Protein AF-A0A2V2WJ33-F1 (afdb_monomer)

Sequence (308 aa):
MRRTLFCLSTLVKIGRGAENVTEAASNALLESLQMHGYCYVQHPFIQKEILDQLHRDSRIFFERYVTDTAAAAARPATMTTRFKQDTHQQPVLPLSPYELESIKSPSGFRGYHRYVGASGLDDAIECFSVGREVEQPAHLREAYYKLSGWNEEEYKPLISRQTPWQVLLNHPSGNVSSPGTDTFMADYREMMLAYFDLCAEVSIDVLRHISCGLGVRPTIPQGGPDPASGYDLDFFTPFHNKLDFDLQAKYYPQLGQVTRMNNGVEIKKRALCLKSVWSKSTATQRCPRAAITEGRHRRGKRGCNHSP

Solvent-accessible surface area (backbone atoms only — not comparable to full-atom values): 19558 Å² total; per-residue (Å²): 134,85,82,76,86,71,74,98,50,46,68,39,70,51,49,76,56,81,89,47,61,45,67,70,51,12,43,51,45,52,51,21,35,72,76,68,73,45,66,45,78,49,41,88,82,69,46,69,70,60,54,53,48,52,52,51,49,52,47,49,46,44,36,42,34,70,68,37,52,63,68,66,70,72,68,80,94,73,90,80,90,88,73,88,78,72,86,79,80,69,67,72,55,52,58,48,75,67,55,53,58,68,30,45,31,101,46,82,52,33,19,31,36,74,49,62,49,97,81,35,82,76,60,37,30,45,33,41,17,38,48,68,91,55,97,60,37,29,75,64,53,46,66,60,43,57,76,69,69,53,58,65,87,72,49,45,74,65,44,46,54,62,58,49,52,70,62,57,63,66,50,72,42,52,48,92,90,48,98,56,79,56,55,62,52,53,54,47,50,51,51,52,52,53,48,46,53,44,51,54,54,52,49,50,37,50,45,23,26,49,25,46,49,72,63,37,42,51,67,43,100,88,67,55,62,41,88,88,55,65,60,30,48,62,73,56,43,83,82,49,73,72,46,78,56,60,49,70,51,77,43,75,68,61,78,80,70,77,65,70,79,80,74,88,74,95,75,84,90,79,81,91,78,92,75,91,75,91,78,92,75,93,77,92,82,82,86,82,81,84,84,83,83,83,86,80,81,91,78,89,82,82,89,80,91,81,85,134

InterPro domains:
  IPR027443 Isopenicillin N synthase-like superfamily [G3DSA:2.60.120.330] (9-269)

Organism: Trypanosoma cruzi (NCBI:txid5693)

pLDDT: mean 73.73, std 25.53, range [21.95, 97.12]

Mean predicted aligned error: 14.71 Å

Structure (mmCIF, N/CA/C/O backbone):
data_AF-A0A2V2WJ33-F1
#
_entry.id   AF-A0A2V2WJ33-F1
#
loop_
_atom_site.group_PDB
_atom_site.id
_atom_site.type_symbol
_atom_site.label_atom_id
_atom_site.label_alt_id
_atom_site.label_comp_id
_atom_site.label_asym_id
_atom_site.label_entity_id
_atom_site.label_seq_id
_atom_site.pdbx_PDB_ins_code
_atom_site.Cartn_x
_atom_site.Cartn_y
_atom_site.Cartn_z
_atom_site.occupancy
_atom_site.B_iso_or_equiv
_atom_site.auth_seq_id
_atom_site.auth_comp_id
_atom_site.auth_asym_id
_atom_site.auth_atom_id
_atom_site.pdbx_PDB_model_num
ATOM 1 N N . MET A 1 1 ? 29.662 -17.570 -24.475 1.00 37.19 1 MET A N 1
ATOM 2 C CA . MET A 1 1 ? 28.600 -17.693 -23.450 1.00 37.19 1 MET A CA 1
ATOM 3 C C . MET A 1 1 ? 29.179 -17.322 -22.091 1.00 37.19 1 MET A C 1
ATOM 5 O O . MET A 1 1 ? 29.890 -18.128 -21.504 1.00 37.19 1 MET A O 1
ATOM 9 N N . ARG A 1 2 ? 28.962 -16.088 -21.619 1.00 36.69 2 ARG A N 1
ATOM 10 C CA . ARG A 1 2 ? 29.356 -15.685 -20.260 1.00 36.69 2 ARG A CA 1
ATOM 11 C C . ARG A 1 2 ? 28.301 -16.225 -19.296 1.00 36.69 2 ARG A C 1
ATOM 13 O O . ARG A 1 2 ? 27.180 -15.740 -19.296 1.00 36.69 2 ARG A O 1
ATOM 20 N N . ARG A 1 3 ? 28.647 -17.256 -18.522 1.00 41.00 3 ARG A N 1
ATOM 21 C CA . ARG A 1 3 ? 27.873 -17.659 -17.344 1.00 41.00 3 ARG A CA 1
ATOM 22 C C . ARG A 1 3 ? 28.136 -16.624 -16.259 1.00 41.00 3 ARG A C 1
ATOM 24 O O . ARG A 1 3 ? 29.150 -16.692 -15.571 1.00 41.00 3 ARG A O 1
ATOM 31 N N . THR A 1 4 ? 27.262 -15.639 -16.154 1.00 43.75 4 THR A N 1
ATOM 32 C CA . THR A 1 4 ? 27.191 -14.769 -14.989 1.00 43.75 4 THR A CA 1
ATOM 33 C C . THR A 1 4 ? 26.635 -15.594 -13.832 1.00 43.75 4 THR A C 1
ATOM 35 O O . THR A 1 4 ? 25.447 -15.883 -13.763 1.00 43.75 4 THR A O 1
ATOM 38 N N . LEU A 1 5 ? 27.529 -16.034 -12.949 1.00 44.66 5 LEU A N 1
ATOM 39 C CA . LEU A 1 5 ? 27.193 -16.492 -11.604 1.00 44.66 5 LEU A CA 1
ATOM 40 C C . LEU A 1 5 ? 26.682 -15.275 -10.816 1.00 44.66 5 LEU A C 1
ATOM 42 O O . LEU A 1 5 ? 27.445 -14.669 -10.067 1.00 44.66 5 LEU A O 1
ATOM 46 N N . PHE A 1 6 ? 25.431 -14.862 -11.026 1.00 48.16 6 PHE A N 1
ATOM 47 C CA . PHE A 1 6 ? 24.788 -13.923 -10.112 1.00 48.16 6 PHE A CA 1
ATOM 48 C C . PHE A 1 6 ? 24.215 -14.711 -8.938 1.00 48.16 6 PHE A C 1
ATOM 50 O O . PHE A 1 6 ? 23.556 -15.737 -9.088 1.00 48.16 6 PHE A O 1
ATOM 57 N N . CYS A 1 7 ? 24.617 -14.274 -7.751 1.00 49.88 7 CYS A N 1
ATOM 58 C CA . CYS A 1 7 ? 24.294 -14.863 -6.465 1.00 49.88 7 CYS A CA 1
ATOM 59 C C . CYS A 1 7 ? 22.778 -15.092 -6.346 1.00 49.88 7 CYS A C 1
ATOM 61 O O . CYS A 1 7 ? 22.012 -14.185 -6.659 1.00 49.88 7 CYS A O 1
ATOM 63 N N . LEU A 1 8 ? 22.373 -16.273 -5.859 1.00 57.72 8 LEU A N 1
ATOM 64 C CA . LEU A 1 8 ? 21.001 -16.677 -5.495 1.00 57.72 8 LEU A CA 1
ATOM 65 C C . LEU A 1 8 ? 20.460 -15.835 -4.320 1.00 57.72 8 LEU A C 1
ATOM 67 O O . LEU A 1 8 ? 20.102 -16.357 -3.265 1.00 57.72 8 LEU A O 1
ATOM 71 N N . SER A 1 9 ? 20.502 -14.516 -4.445 1.00 75.25 9 SER A N 1
ATOM 72 C CA . SER A 1 9 ? 20.078 -13.574 -3.426 1.00 75.25 9 SER A CA 1
ATOM 73 C C . SER A 1 9 ? 18.704 -13.061 -3.796 1.00 75.25 9 SER A C 1
ATOM 75 O O . SER A 1 9 ? 18.531 -12.439 -4.835 1.00 75.25 9 SER A O 1
ATOM 77 N N . THR A 1 10 ? 17.747 -13.237 -2.894 1.00 87.12 10 THR A N 1
ATOM 78 C CA . THR A 1 10 ? 16.439 -12.589 -2.995 1.00 87.12 10 THR A CA 1
ATOM 79 C C . THR A 1 10 ? 16.508 -11.091 -2.697 1.00 87.12 10 THR A C 1
ATOM 81 O O . THR A 1 10 ? 15.507 -10.412 -2.865 1.00 87.12 10 THR A O 1
ATOM 84 N N . LEU A 1 11 ? 17.636 -10.559 -2.206 1.00 93.31 11 LEU A N 1
ATOM 85 C CA . LEU A 1 11 ? 17.804 -9.135 -1.902 1.00 93.31 11 LEU A CA 1
ATOM 86 C C . LEU A 1 11 ? 18.308 -8.357 -3.123 1.00 93.31 11 LEU A C 1
ATOM 88 O O . LEU A 1 11 ? 19.398 -8.637 -3.624 1.00 93.31 11 LEU A O 1
ATOM 92 N N . VAL A 1 12 ? 17.564 -7.322 -3.507 1.00 94.00 12 VAL A N 1
ATOM 93 C CA . VAL A 1 12 ? 17.878 -6.392 -4.595 1.00 94.00 12 VAL A CA 1
ATOM 94 C C . VAL A 1 12 ? 17.953 -4.973 -4.042 1.00 94.00 12 VAL A C 1
ATOM 96 O O . VAL A 1 12 ? 17.094 -4.544 -3.274 1.00 94.00 12 VAL A O 1
ATOM 99 N N . LYS A 1 13 ? 18.995 -4.233 -4.422 1.00 95.25 13 L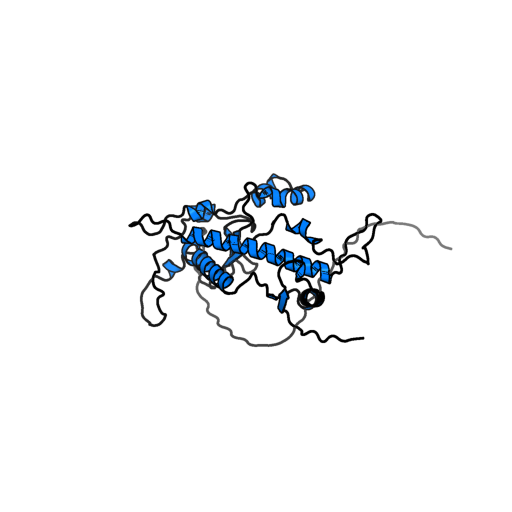YS A N 1
ATOM 100 C CA . LYS A 1 13 ? 19.167 -2.827 -4.039 1.00 95.25 13 LYS A CA 1
ATOM 101 C C . LYS A 1 13 ? 18.727 -1.939 -5.194 1.00 95.25 13 LYS A C 1
ATOM 103 O O . LYS A 1 13 ? 19.240 -2.100 -6.298 1.00 95.25 13 LYS A O 1
ATOM 108 N N . ILE A 1 14 ? 17.805 -1.023 -4.924 1.00 94.94 14 ILE A N 1
ATOM 109 C CA . ILE A 1 14 ? 17.251 -0.086 -5.907 1.00 94.94 14 ILE A CA 1
ATOM 110 C C . ILE A 1 14 ? 17.425 1.334 -5.375 1.00 94.94 14 ILE A C 1
ATOM 112 O O . ILE A 1 14 ? 17.275 1.573 -4.175 1.00 94.94 14 ILE A O 1
ATOM 116 N N . GLY A 1 15 ? 17.806 2.252 -6.261 1.00 92.69 15 GLY A N 1
ATOM 117 C CA . GLY A 1 15 ? 17.928 3.673 -5.953 1.00 92.69 15 GLY A CA 1
ATOM 118 C C . GLY A 1 15 ? 16.687 4.457 -6.370 1.00 92.69 15 GLY A C 1
ATOM 119 O O . GLY A 1 15 ? 15.800 3.929 -7.032 1.00 92.69 15 GLY A O 1
ATOM 120 N N . ARG A 1 16 ? 16.660 5.732 -5.984 1.00 93.75 16 ARG A N 1
ATOM 121 C CA . ARG A 1 16 ? 15.539 6.637 -6.243 1.00 93.75 16 ARG A CA 1
ATOM 122 C C . ARG A 1 16 ? 15.491 7.057 -7.709 1.00 93.75 16 ARG A C 1
ATOM 124 O O . ARG A 1 16 ? 16.511 7.478 -8.239 1.00 93.75 16 ARG A O 1
ATOM 131 N N . GLY A 1 17 ? 14.310 7.098 -8.305 1.00 92.75 17 GLY A N 1
ATOM 132 C CA . GLY A 1 17 ? 14.111 7.781 -9.577 1.00 92.75 17 GLY A CA 1
ATOM 133 C C . GLY A 1 17 ? 14.705 7.066 -10.793 1.00 92.75 17 GLY A C 1
ATOM 134 O O . GLY A 1 17 ? 15.425 6.069 -10.708 1.00 92.75 17 GLY A O 1
ATOM 135 N N . ALA A 1 18 ? 14.377 7.603 -11.967 1.00 92.75 18 ALA A N 1
ATOM 136 C CA . ALA A 1 18 ? 14.775 7.060 -13.262 1.00 92.75 18 ALA A CA 1
ATOM 137 C C . ALA A 1 18 ? 16.303 7.022 -13.457 1.00 92.75 18 ALA A C 1
ATOM 139 O O . ALA A 1 18 ? 16.827 6.128 -14.117 1.00 92.75 18 ALA A O 1
ATOM 140 N N . GLU A 1 19 ? 17.025 7.966 -12.858 1.00 92.94 19 GLU A N 1
ATOM 141 C CA . GLU A 1 19 ? 18.476 8.111 -12.960 1.00 92.94 19 GLU A CA 1
ATOM 142 C C . GLU A 1 19 ? 19.264 6.998 -12.257 1.00 92.94 19 GLU A C 1
ATOM 144 O O . GLU A 1 19 ? 20.433 6.780 -12.572 1.00 92.94 19 GLU A O 1
ATOM 149 N N . ASN A 1 20 ? 18.636 6.279 -11.322 1.00 95.06 20 ASN A N 1
ATOM 150 C CA . ASN A 1 20 ? 19.257 5.167 -10.604 1.00 95.06 20 ASN A CA 1
ATOM 151 C C . ASN A 1 20 ? 18.888 3.790 -11.183 1.00 95.06 20 ASN A C 1
ATOM 153 O O . ASN A 1 20 ? 19.305 2.758 -10.646 1.00 95.06 20 ASN A O 1
ATOM 157 N N . VAL A 1 21 ? 18.144 3.753 -12.294 1.00 95.75 21 VAL A N 1
ATOM 158 C CA . VAL A 1 21 ? 17.794 2.500 -12.963 1.00 95.75 21 VAL A CA 1
ATOM 159 C C . VAL A 1 21 ? 19.020 1.927 -13.672 1.00 95.75 21 VAL A C 1
ATOM 161 O O . VAL A 1 21 ? 19.660 2.579 -14.493 1.00 95.75 21 VAL A O 1
ATOM 164 N N . THR A 1 22 ? 19.340 0.666 -13.378 1.00 95.00 22 THR A N 1
ATOM 165 C CA . THR A 1 22 ? 20.439 -0.067 -14.020 1.00 95.00 22 THR A CA 1
ATOM 166 C C . THR A 1 22 ? 19.954 -1.420 -14.521 1.00 95.00 22 THR A C 1
ATOM 168 O O . THR A 1 22 ? 19.133 -2.072 -13.871 1.00 95.00 22 THR A O 1
ATOM 171 N N . GLU A 1 23 ? 20.484 -1.884 -15.654 1.00 93.94 23 GLU A N 1
ATOM 172 C CA . GLU A 1 23 ? 20.146 -3.208 -16.199 1.00 93.94 23 GLU A CA 1
ATOM 173 C C . GLU A 1 23 ? 20.514 -4.332 -15.225 1.00 93.94 23 GLU A C 1
ATOM 175 O O . GLU A 1 23 ? 19.766 -5.290 -15.072 1.00 93.94 23 GLU A O 1
ATOM 180 N N . ALA A 1 24 ? 21.634 -4.196 -14.509 1.00 94.12 24 ALA A N 1
ATOM 181 C CA . ALA A 1 24 ? 22.076 -5.193 -13.539 1.00 94.12 24 ALA A CA 1
ATOM 182 C C . ALA A 1 24 ? 21.064 -5.383 -12.395 1.00 94.12 24 ALA A C 1
ATOM 184 O O . ALA A 1 24 ? 20.694 -6.516 -12.093 1.00 94.12 24 ALA A O 1
ATOM 185 N N . ALA A 1 25 ? 20.589 -4.292 -11.780 1.00 94.94 25 ALA A N 1
ATOM 186 C CA . ALA A 1 25 ? 19.586 -4.371 -10.717 1.00 94.94 25 ALA A CA 1
ATOM 187 C C . ALA A 1 25 ? 18.219 -4.830 -11.251 1.00 94.94 25 ALA A C 1
ATOM 189 O O . ALA A 1 25 ? 17.540 -5.620 -10.599 1.00 94.94 25 ALA A O 1
ATOM 190 N N . SER A 1 26 ? 17.846 -4.387 -12.455 1.00 96.44 26 SER A N 1
ATOM 191 C CA . SER A 1 26 ? 16.594 -4.776 -13.119 1.00 96.44 26 SER A CA 1
ATOM 192 C C . SER A 1 26 ? 16.553 -6.273 -13.442 1.00 96.44 26 SER A C 1
ATOM 194 O O . SER A 1 26 ? 15.572 -6.947 -13.135 1.00 96.44 26 SER A O 1
ATOM 196 N N . ASN A 1 27 ? 17.647 -6.821 -13.976 1.00 95.06 27 ASN A N 1
ATOM 197 C CA . ASN A 1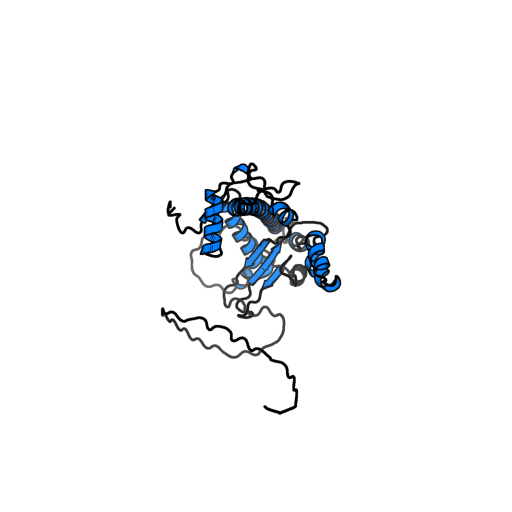 27 ? 17.775 -8.251 -14.246 1.00 95.06 27 ASN A CA 1
ATOM 198 C C . ASN A 1 27 ? 17.781 -9.063 -12.948 1.00 95.06 27 ASN A C 1
ATOM 200 O O . ASN A 1 27 ? 17.047 -10.039 -12.854 1.00 95.06 27 ASN A O 1
ATOM 204 N N . ALA A 1 28 ? 18.515 -8.628 -11.918 1.00 93.62 28 ALA A N 1
ATOM 205 C CA . ALA A 1 28 ? 18.510 -9.299 -10.616 1.00 93.62 28 ALA A CA 1
ATOM 206 C C . ALA A 1 28 ? 17.108 -9.333 -9.975 1.00 93.62 28 ALA A C 1
ATOM 208 O O . ALA A 1 28 ? 16.729 -10.333 -9.359 1.00 93.62 28 ALA A O 1
ATOM 209 N N . LEU A 1 29 ? 16.321 -8.263 -10.143 1.00 95.69 29 LEU A N 1
ATOM 210 C CA . LEU A 1 29 ? 14.924 -8.211 -9.715 1.00 95.69 29 LEU A CA 1
ATOM 211 C C . LEU A 1 29 ? 14.064 -9.234 -10.459 1.00 95.69 29 LEU A C 1
ATOM 213 O O . LEU A 1 29 ? 13.386 -10.032 -9.812 1.00 95.69 29 LEU A O 1
ATOM 217 N N . LEU A 1 30 ? 14.110 -9.255 -11.793 1.00 95.56 30 LEU A N 1
ATOM 218 C CA . LEU A 1 30 ? 13.311 -10.197 -12.580 1.00 95.56 30 LEU A CA 1
ATOM 219 C C . LEU A 1 30 ? 13.731 -11.650 -12.356 1.00 95.56 30 LEU A C 1
ATOM 221 O O . LEU A 1 30 ? 12.864 -12.506 -12.199 1.00 95.56 30 LEU A O 1
ATOM 225 N N . GLU A 1 31 ? 15.031 -11.926 -12.276 1.00 93.81 31 GLU A N 1
ATOM 226 C CA . GLU A 1 31 ? 15.555 -13.254 -11.955 1.00 93.81 31 GLU A CA 1
ATOM 227 C C . GLU A 1 31 ? 15.064 -13.715 -10.577 1.00 93.81 31 GLU A C 1
ATOM 229 O O . GLU A 1 31 ? 14.575 -14.837 -10.446 1.00 93.81 31 GLU A O 1
ATOM 234 N N . SER A 1 32 ? 15.101 -12.843 -9.561 1.00 93.62 32 SER A N 1
ATOM 235 C CA . SER A 1 32 ? 14.589 -13.166 -8.221 1.00 93.62 32 SER A CA 1
ATOM 236 C C . SER A 1 32 ? 13.094 -13.492 -8.243 1.00 93.62 32 SER A C 1
ATOM 238 O O . SER A 1 32 ? 12.672 -14.505 -7.683 1.00 93.62 32 SER A O 1
ATOM 240 N N . LEU A 1 33 ? 12.292 -12.675 -8.936 1.00 94.06 33 LEU A N 1
ATOM 241 C CA . LEU A 1 33 ? 10.853 -12.899 -9.079 1.00 94.06 33 LEU A CA 1
ATOM 242 C C . LEU A 1 33 ? 10.542 -14.194 -9.843 1.00 94.06 33 LEU A C 1
ATOM 244 O O . LEU A 1 33 ? 9.662 -14.943 -9.428 1.00 94.06 33 LEU A O 1
ATOM 248 N N . GLN A 1 34 ? 11.270 -14.495 -10.919 1.00 94.31 34 GLN A N 1
ATOM 249 C CA . GLN A 1 34 ? 11.071 -15.712 -11.713 1.00 94.31 34 GLN A CA 1
ATOM 250 C C . GLN A 1 34 ? 11.486 -16.980 -10.959 1.00 94.31 34 GLN A C 1
ATOM 252 O O . GLN A 1 34 ? 10.812 -18.003 -11.056 1.00 94.31 34 GLN A O 1
ATOM 257 N N . MET A 1 35 ? 12.585 -16.920 -10.205 1.00 94.00 35 MET A N 1
ATOM 258 C CA . MET A 1 35 ? 13.145 -18.080 -9.508 1.00 94.00 35 MET A CA 1
ATOM 259 C C . MET A 1 35 ? 12.445 -18.381 -8.183 1.00 94.00 35 MET A C 1
ATOM 261 O O . MET A 1 35 ? 12.287 -19.550 -7.827 1.00 94.00 35 MET A O 1
ATOM 265 N N . HIS A 1 36 ? 12.044 -17.348 -7.440 1.00 93.56 36 HIS A N 1
ATOM 266 C CA . HIS A 1 36 ? 11.532 -17.493 -6.075 1.00 93.56 36 HIS A CA 1
ATOM 267 C C . HIS A 1 36 ? 10.061 -17.094 -5.926 1.00 93.56 36 HIS A C 1
ATOM 269 O O . HIS A 1 36 ? 9.440 -17.443 -4.925 1.00 93.56 36 HIS A O 1
ATOM 275 N N . GLY A 1 37 ? 9.495 -16.360 -6.887 1.00 93.50 37 GLY A N 1
ATOM 276 C CA . GLY A 1 37 ? 8.168 -15.752 -6.763 1.00 93.50 37 GLY A CA 1
ATOM 277 C C . GLY A 1 37 ? 8.132 -14.515 -5.856 1.00 93.50 37 GLY A C 1
ATOM 278 O O . GLY A 1 37 ? 7.066 -13.934 -5.677 1.00 93.50 37 GLY A O 1
ATOM 279 N N . TYR A 1 38 ? 9.267 -14.108 -5.275 1.00 93.94 38 TYR A N 1
ATOM 280 C CA . TYR A 1 38 ? 9.397 -12.930 -4.414 1.00 93.94 38 TYR A CA 1
ATOM 281 C C . TYR A 1 38 ? 10.836 -12.391 -4.400 1.00 93.94 38 TYR A C 1
ATOM 283 O O . TYR A 1 38 ? 11.787 -13.093 -4.746 1.00 93.94 38 TYR A O 1
ATOM 291 N N . CYS A 1 39 ? 11.003 -11.151 -3.941 1.00 94.38 39 CYS A N 1
ATOM 292 C CA . CYS A 1 39 ? 12.297 -10.547 -3.632 1.00 94.38 39 CYS A CA 1
ATOM 293 C C . CYS A 1 39 ? 12.168 -9.560 -2.461 1.00 94.38 39 CYS A C 1
ATOM 295 O O . CYS A 1 39 ? 11.092 -9.027 -2.198 1.00 94.38 39 CYS A O 1
ATOM 297 N N . TYR A 1 40 ? 13.273 -9.288 -1.777 1.00 93.94 40 TYR A N 1
ATOM 298 C CA . TYR A 1 40 ? 13.414 -8.189 -0.831 1.00 93.94 40 TYR A CA 1
ATOM 299 C C . TYR A 1 40 ? 14.037 -6.999 -1.548 1.00 93.94 40 TYR A C 1
ATOM 301 O O . TYR A 1 40 ? 15.070 -7.140 -2.200 1.00 93.94 40 TYR A O 1
ATOM 309 N N . VAL A 1 41 ? 13.443 -5.822 -1.389 1.00 94.75 41 VAL A N 1
ATOM 310 C CA . VAL A 1 41 ? 13.980 -4.579 -1.941 1.00 94.75 41 VAL A CA 1
ATOM 311 C C . VAL A 1 41 ? 14.588 -3.763 -0.810 1.00 94.75 41 VAL A C 1
ATOM 313 O O . VAL A 1 41 ? 13.921 -3.458 0.176 1.00 94.75 41 VAL A O 1
ATOM 316 N N . GLN A 1 42 ? 15.856 -3.393 -0.957 1.00 94.88 42 GLN A N 1
ATOM 317 C CA . GLN A 1 42 ? 16.477 -2.357 -0.142 1.00 94.88 42 GLN A CA 1
ATOM 318 C C . GLN A 1 42 ? 16.390 -1.033 -0.902 1.00 94.88 42 GLN A C 1
ATOM 320 O O . GLN A 1 42 ? 17.003 -0.895 -1.961 1.00 94.88 42 GLN A O 1
ATOM 325 N N . HIS A 1 43 ? 15.653 -0.073 -0.340 1.00 96.31 43 HIS A N 1
ATOM 326 C CA . HIS A 1 43 ? 15.414 1.241 -0.934 1.00 96.31 43 HIS A CA 1
ATOM 327 C C . HIS A 1 43 ? 15.722 2.368 0.070 1.00 96.31 43 HIS A C 1
ATOM 329 O O . HIS A 1 43 ? 15.344 2.232 1.235 1.00 96.31 43 HIS A O 1
ATOM 335 N N . PRO A 1 44 ? 16.341 3.496 -0.337 1.00 94.44 44 PRO A N 1
ATOM 336 C CA . PRO A 1 44 ? 16.701 4.594 0.572 1.00 94.44 44 PRO A CA 1
ATOM 337 C C . PRO A 1 44 ? 15.537 5.210 1.366 1.00 94.44 44 PRO A C 1
ATOM 339 O O . PRO A 1 44 ? 15.748 5.728 2.462 1.00 94.44 44 PRO A O 1
ATOM 342 N N . PHE A 1 45 ? 14.317 5.160 0.823 1.00 94.38 45 PHE A N 1
ATOM 343 C CA . PHE A 1 45 ? 13.112 5.679 1.485 1.00 94.38 45 PHE A CA 1
ATOM 344 C C . PHE A 1 45 ? 12.572 4.785 2.603 1.00 94.38 45 PHE A C 1
ATOM 346 O O . PHE A 1 45 ? 11.882 5.281 3.487 1.00 94.38 45 PHE A O 1
ATOM 353 N N . ILE A 1 46 ? 12.885 3.487 2.596 1.00 93.56 46 ILE A N 1
ATOM 354 C CA . ILE A 1 46 ? 12.365 2.548 3.593 1.00 93.56 46 ILE A CA 1
ATOM 355 C C . ILE A 1 46 ? 13.477 2.232 4.585 1.00 93.56 46 ILE A C 1
ATOM 357 O O . ILE A 1 46 ? 14.294 1.334 4.381 1.00 93.56 46 ILE A O 1
ATOM 361 N N . GLN A 1 47 ? 13.511 3.016 5.658 1.00 92.75 47 GLN A N 1
ATOM 362 C CA . GLN A 1 47 ? 14.488 2.881 6.735 1.00 92.75 47 GLN A CA 1
ATOM 363 C C . GLN A 1 47 ? 13.931 2.020 7.867 1.00 92.75 47 GLN A C 1
ATOM 365 O O . GLN A 1 47 ? 12.719 1.958 8.090 1.00 92.75 47 GLN A O 1
ATOM 370 N N . LYS A 1 48 ? 14.827 1.353 8.597 1.00 93.62 48 LYS A N 1
ATOM 371 C CA . LYS A 1 48 ? 14.448 0.447 9.686 1.00 93.62 48 LYS A CA 1
ATOM 372 C C . LYS A 1 48 ? 13.673 1.186 10.776 1.00 93.62 48 LYS A C 1
ATOM 374 O O . LYS A 1 48 ? 12.714 0.652 11.310 1.00 93.62 48 LYS A O 1
ATOM 379 N N . GLU A 1 49 ? 14.059 2.418 11.064 1.00 94.25 49 GLU A N 1
ATOM 380 C CA . GLU A 1 49 ? 13.489 3.260 12.110 1.00 94.25 49 GLU A CA 1
ATOM 381 C C . GLU A 1 49 ? 12.006 3.556 11.847 1.00 94.25 49 GLU A C 1
ATOM 383 O O . GLU A 1 49 ? 11.199 3.504 12.775 1.00 94.25 49 GLU A O 1
ATOM 388 N N . ILE A 1 50 ? 11.640 3.786 10.579 1.00 93.25 50 ILE A N 1
ATOM 389 C CA . ILE A 1 50 ? 10.252 3.997 10.138 1.00 93.25 50 ILE A CA 1
ATOM 390 C C . ILE A 1 50 ? 9.440 2.712 10.336 1.00 93.25 50 ILE A C 1
ATOM 392 O O . ILE A 1 50 ? 8.352 2.746 10.909 1.00 93.25 50 ILE A O 1
ATOM 396 N N . LEU A 1 51 ? 9.987 1.566 9.915 1.00 94.38 51 LEU A N 1
ATOM 397 C CA . LEU A 1 51 ? 9.336 0.261 10.079 1.00 94.38 51 LEU A CA 1
ATOM 398 C C . LEU A 1 51 ? 9.149 -0.104 11.556 1.00 94.38 51 LEU A C 1
ATOM 400 O O . LEU A 1 51 ? 8.076 -0.552 11.953 1.00 94.38 51 LEU A O 1
ATOM 404 N N . ASP A 1 52 ? 10.178 0.112 12.376 1.00 95.12 52 ASP A N 1
ATOM 405 C CA . ASP A 1 52 ? 10.144 -0.156 13.810 1.00 95.12 52 ASP A CA 1
ATOM 406 C C . ASP A 1 52 ? 9.094 0.727 14.502 1.00 95.12 52 ASP A C 1
ATOM 408 O O . ASP A 1 52 ? 8.363 0.238 15.362 1.00 95.12 52 ASP A O 1
ATOM 412 N N . GLN A 1 53 ? 8.981 2.005 14.119 1.00 93.56 53 GLN A N 1
ATOM 413 C CA . GLN A 1 53 ? 7.951 2.907 14.638 1.00 93.56 53 GLN A CA 1
ATOM 414 C C . GLN A 1 53 ? 6.543 2.449 14.233 1.00 93.56 53 GLN A C 1
ATOM 416 O O . GLN A 1 53 ? 5.707 2.233 15.106 1.00 93.56 53 GLN A O 1
ATOM 421 N N . LEU A 1 54 ? 6.299 2.187 12.945 1.00 95.06 54 LEU A N 1
ATOM 422 C CA . LEU A 1 54 ? 5.006 1.694 12.449 1.00 95.06 54 LEU A CA 1
ATOM 423 C C . LEU A 1 54 ? 4.575 0.386 13.104 1.00 95.06 54 LEU A C 1
ATOM 425 O O . LEU A 1 54 ? 3.400 0.217 13.432 1.00 95.06 54 LEU A O 1
ATOM 429 N N . HIS A 1 55 ? 5.506 -0.551 13.288 1.00 94.06 55 HIS A N 1
ATOM 430 C CA . HIS A 1 55 ? 5.229 -1.811 13.966 1.00 94.06 55 HIS A CA 1
ATOM 431 C C . HIS A 1 55 ? 4.859 -1.588 15.433 1.00 94.06 55 HIS A C 1
ATOM 433 O O . HIS A 1 55 ? 3.906 -2.204 15.914 1.00 94.06 55 HIS A O 1
ATOM 439 N N . ARG A 1 56 ? 5.583 -0.711 16.144 1.00 93.75 56 ARG A N 1
ATOM 440 C CA . ARG A 1 56 ? 5.255 -0.351 17.531 1.00 93.75 56 ARG A CA 1
ATOM 441 C C . ARG A 1 56 ? 3.878 0.296 17.628 1.00 93.75 56 ARG A C 1
ATOM 443 O O . ARG A 1 56 ? 3.070 -0.156 18.434 1.00 93.75 56 ARG A O 1
ATOM 450 N N . ASP A 1 57 ? 3.588 1.285 16.792 1.00 93.75 57 ASP A N 1
ATOM 451 C CA . ASP A 1 57 ? 2.330 2.030 16.869 1.00 93.75 57 ASP A CA 1
ATOM 452 C C . ASP A 1 57 ? 1.145 1.176 16.428 1.00 93.75 57 ASP A C 1
ATOM 454 O O . ASP A 1 57 ? 0.126 1.141 17.109 1.00 93.75 57 ASP A O 1
ATOM 458 N N . SER A 1 58 ? 1.298 0.373 15.371 1.00 95.31 58 SER A N 1
ATOM 459 C CA . SER A 1 58 ? 0.260 -0.585 14.970 1.00 95.31 58 SER A CA 1
ATOM 460 C C . SER A 1 58 ? -0.024 -1.586 16.086 1.00 95.31 58 SER A C 1
ATOM 462 O O . SER A 1 58 ? -1.179 -1.892 16.372 1.00 95.31 58 SER A O 1
ATOM 464 N N . ARG A 1 59 ? 1.016 -2.070 16.773 1.00 91.94 59 ARG A N 1
ATOM 465 C CA . ARG A 1 59 ? 0.841 -2.944 17.933 1.00 91.94 59 ARG A CA 1
ATOM 466 C C . ARG A 1 59 ? 0.077 -2.242 19.056 1.00 91.94 59 ARG A C 1
ATOM 468 O O . ARG A 1 59 ? -0.855 -2.835 19.587 1.00 91.94 59 ARG A O 1
ATOM 475 N N . ILE A 1 60 ? 0.430 -1.000 19.396 1.00 89.69 60 ILE A N 1
ATOM 476 C CA . ILE A 1 60 ? -0.281 -0.208 20.413 1.00 89.69 60 ILE A CA 1
ATOM 477 C C . ILE A 1 60 ? -1.751 -0.023 20.020 1.00 89.69 60 ILE A C 1
ATOM 479 O O . ILE A 1 60 ? -2.627 -0.258 20.853 1.00 89.69 60 ILE A O 1
ATOM 483 N N . PHE A 1 61 ? -2.021 0.328 18.760 1.00 92.56 61 PHE A N 1
ATOM 484 C CA . PHE A 1 61 ? -3.367 0.445 18.205 1.00 92.56 61 PHE A CA 1
ATOM 485 C C . PHE A 1 61 ? -4.178 -0.840 18.437 1.00 92.56 61 PHE A C 1
ATOM 487 O O . PHE A 1 61 ? -5.220 -0.810 19.092 1.00 92.56 61 PHE A O 1
ATOM 494 N N . PHE A 1 62 ? -3.680 -1.996 17.991 1.00 92.00 62 PHE A N 1
ATOM 495 C CA . PHE A 1 62 ? -4.422 -3.249 18.137 1.00 92.00 62 PHE A CA 1
ATOM 496 C C . PHE A 1 62 ? -4.537 -3.723 19.590 1.00 92.00 62 PHE A C 1
ATOM 498 O O . PHE A 1 62 ? -5.621 -4.119 20.019 1.00 92.00 62 PHE A O 1
ATOM 505 N N . GLU A 1 63 ? -3.450 -3.700 20.362 1.00 88.00 63 GLU A N 1
ATOM 506 C CA . GLU A 1 63 ? -3.423 -4.251 21.722 1.00 88.00 63 GLU A CA 1
ATOM 507 C C . GLU A 1 63 ? -4.197 -3.389 22.725 1.00 88.00 63 GLU A C 1
ATOM 509 O O . GLU A 1 63 ? -4.875 -3.938 23.594 1.00 88.00 63 GLU A O 1
ATOM 514 N N . ARG A 1 64 ? -4.120 -2.055 22.617 1.00 85.88 64 ARG A N 1
ATOM 515 C CA . ARG A 1 64 ? -4.721 -1.142 23.604 1.00 85.88 64 ARG A CA 1
ATOM 516 C C . ARG A 1 64 ? -6.077 -0.590 23.191 1.00 85.88 64 ARG A C 1
ATOM 518 O O . ARG A 1 64 ? -6.928 -0.435 24.055 1.00 85.88 64 ARG A O 1
ATOM 525 N N . TYR A 1 65 ? -6.287 -0.317 21.904 1.00 87.88 65 TYR A N 1
ATOM 526 C CA . TYR A 1 65 ? -7.523 0.323 21.444 1.00 87.88 65 TYR A CA 1
ATOM 527 C C . TYR A 1 65 ? -8.540 -0.671 20.891 1.00 87.88 65 TYR A C 1
ATOM 529 O O . TYR A 1 65 ? -9.734 -0.478 21.092 1.00 87.88 65 TYR A O 1
ATOM 537 N N . VAL A 1 66 ? -8.094 -1.733 20.212 1.00 89.19 66 VAL A N 1
ATOM 538 C CA . VAL A 1 66 ? -9.005 -2.664 19.521 1.00 89.19 66 VAL A CA 1
ATOM 539 C C . VAL A 1 66 ? -9.334 -3.901 20.354 1.00 89.19 66 VAL A C 1
ATOM 541 O O . VAL A 1 66 ? -10.498 -4.236 20.545 1.00 89.19 66 VAL A O 1
ATOM 544 N N . THR A 1 67 ? -8.307 -4.611 20.818 1.00 82.31 67 THR A N 1
ATOM 545 C CA . THR A 1 67 ? -8.468 -5.916 21.485 1.00 82.31 67 THR A CA 1
ATOM 546 C C . THR A 1 67 ? -8.514 -5.823 23.006 1.00 82.31 67 THR A C 1
ATOM 548 O O . THR A 1 67 ? -8.956 -6.773 23.646 1.00 82.31 67 THR A O 1
ATOM 551 N N . ASP A 1 68 ? -8.062 -4.700 23.573 1.00 72.69 68 ASP A N 1
ATOM 552 C CA . ASP A 1 68 ? -7.931 -4.476 25.018 1.00 72.69 68 ASP A CA 1
ATOM 553 C C . ASP A 1 68 ? -7.182 -5.615 25.748 1.00 72.69 68 ASP A C 1
ATOM 555 O O . ASP A 1 68 ? -7.552 -6.103 26.820 1.00 72.69 68 ASP A O 1
ATOM 559 N N . THR A 1 69 ? -6.082 -6.083 25.153 1.00 59.00 69 THR A N 1
ATOM 560 C CA . THR A 1 69 ? -5.245 -7.126 25.769 1.00 59.00 69 THR A CA 1
ATOM 561 C C . THR A 1 69 ? -4.492 -6.611 27.000 1.00 59.00 69 THR A C 1
ATOM 563 O O . THR A 1 69 ? -4.127 -7.401 27.874 1.00 59.00 69 THR A O 1
ATOM 566 N N . ALA A 1 70 ? -4.312 -5.291 27.122 1.00 52.38 70 ALA A N 1
ATOM 567 C CA . ALA A 1 70 ? -3.689 -4.653 28.279 1.00 52.38 70 ALA A CA 1
ATOM 568 C C . ALA A 1 70 ? -4.550 -4.753 29.556 1.00 52.38 70 ALA A C 1
ATOM 570 O O . ALA A 1 70 ? -3.999 -5.037 30.622 1.00 52.38 70 ALA A O 1
ATOM 571 N N . ALA A 1 71 ? -5.882 -4.606 29.476 1.00 47.78 71 ALA A N 1
ATOM 572 C CA . ALA A 1 71 ? -6.754 -4.821 30.636 1.00 47.78 71 ALA A CA 1
ATOM 573 C C . ALA A 1 71 ? -6.899 -6.311 30.993 1.00 47.78 71 ALA A C 1
ATOM 575 O O . ALA A 1 71 ? -6.994 -6.661 32.173 1.00 47.78 71 ALA A O 1
ATOM 576 N N . ALA A 1 72 ? -6.845 -7.209 30.000 1.00 44.31 72 ALA A N 1
ATOM 577 C CA . ALA A 1 72 ? -6.904 -8.656 30.223 1.00 44.31 72 ALA A CA 1
ATOM 578 C C . ALA A 1 72 ? -5.683 -9.203 30.993 1.00 44.31 72 ALA A C 1
ATOM 580 O O . ALA A 1 72 ? -5.815 -10.162 31.755 1.00 44.31 72 ALA A O 1
ATOM 581 N N . ALA A 1 73 ? -4.510 -8.576 30.854 1.00 45.81 73 ALA A N 1
ATOM 582 C CA . ALA A 1 73 ? -3.298 -8.936 31.596 1.00 45.81 73 ALA A CA 1
ATOM 583 C C . ALA A 1 73 ? -3.271 -8.412 33.052 1.00 45.81 73 ALA A C 1
ATOM 585 O O . ALA A 1 73 ? -2.403 -8.806 33.832 1.00 45.81 73 ALA A O 1
ATOM 586 N N . ALA A 1 74 ? -4.215 -7.551 33.451 1.00 45.78 74 ALA A N 1
ATOM 587 C CA . ALA A 1 74 ? -4.204 -6.853 34.739 1.00 45.78 74 ALA A CA 1
ATOM 588 C C . ALA A 1 74 ? -4.980 -7.554 35.883 1.00 45.78 74 ALA A C 1
ATOM 590 O O . ALA A 1 74 ? -5.359 -6.900 36.857 1.00 45.78 74 ALA A O 1
ATOM 591 N N . ARG A 1 75 ? -5.203 -8.880 35.834 1.00 34.56 75 ARG A N 1
ATOM 592 C CA . ARG A 1 75 ? -5.751 -9.666 36.968 1.00 34.56 75 ARG A CA 1
ATOM 593 C C . ARG A 1 75 ? -5.225 -11.119 37.002 1.00 34.56 75 ARG A C 1
ATOM 595 O O . ARG A 1 75 ? -5.363 -11.790 35.985 1.00 34.56 75 ARG A O 1
ATOM 602 N N . PRO A 1 76 ? -4.800 -11.692 38.154 1.00 38.72 76 PRO A N 1
ATOM 603 C CA . PRO A 1 76 ? -4.350 -11.105 39.417 1.00 38.72 76 PRO A CA 1
ATOM 604 C C . PRO A 1 76 ? -2.822 -11.204 39.615 1.00 38.72 76 PRO A C 1
ATOM 606 O O . PRO A 1 76 ? -2.122 -11.997 38.991 1.00 38.72 76 PRO A O 1
ATOM 609 N N . ALA A 1 77 ? -2.327 -10.392 40.548 1.00 48.69 77 ALA A N 1
ATOM 610 C CA . ALA A 1 77 ? -0.945 -10.332 40.991 1.00 48.69 77 ALA A CA 1
ATOM 611 C C . ALA A 1 77 ? -0.413 -11.675 41.520 1.00 48.69 77 ALA A C 1
ATOM 613 O O . ALA A 1 77 ? -0.928 -12.217 42.498 1.00 48.69 77 ALA A O 1
ATOM 614 N N . THR A 1 78 ? 0.700 -12.152 40.964 1.00 31.23 78 THR A N 1
ATOM 615 C CA . THR A 1 78 ? 1.749 -12.814 41.750 1.00 31.23 78 THR A CA 1
ATOM 616 C C . THR A 1 78 ? 3.095 -12.692 41.032 1.00 31.23 78 THR A C 1
ATOM 618 O O . THR A 1 78 ? 3.207 -12.922 39.835 1.00 31.23 78 THR A O 1
ATOM 621 N N . MET A 1 79 ? 4.084 -12.235 41.800 1.00 36.69 79 MET A N 1
ATOM 622 C CA . MET A 1 79 ? 5.512 -12.052 41.520 1.00 36.69 79 MET A CA 1
ATOM 623 C C . MET A 1 79 ? 6.114 -12.852 40.347 1.00 36.69 79 MET A C 1
ATOM 625 O O . MET A 1 79 ? 6.023 -14.069 40.337 1.00 36.69 79 MET A O 1
ATOM 629 N N . THR A 1 80 ? 6.886 -12.186 39.476 1.00 32.28 80 THR A N 1
ATOM 630 C CA . THR A 1 80 ? 8.368 -12.205 39.526 1.00 32.28 80 THR A CA 1
ATOM 631 C C . THR A 1 80 ? 8.975 -11.233 38.501 1.00 32.28 80 THR A C 1
ATOM 633 O O . THR A 1 80 ? 8.778 -11.351 37.300 1.00 32.28 80 THR A O 1
ATOM 636 N N . THR A 1 81 ? 9.670 -10.236 39.046 1.00 40.69 81 THR A N 1
ATOM 637 C CA . THR A 1 81 ? 10.904 -9.568 38.590 1.00 40.69 81 THR A CA 1
ATOM 638 C C . THR A 1 81 ? 11.401 -9.680 37.132 1.00 40.69 81 THR A C 1
ATOM 640 O O . THR A 1 81 ? 11.685 -10.756 36.619 1.00 40.69 81 THR A O 1
ATOM 643 N N . ARG A 1 82 ? 11.770 -8.491 36.611 1.00 36.19 82 ARG A N 1
ATOM 644 C CA . ARG A 1 82 ? 12.706 -8.175 35.503 1.00 36.19 82 ARG A CA 1
ATOM 645 C C . ARG A 1 82 ? 12.146 -8.116 34.079 1.00 36.19 82 ARG A C 1
ATOM 647 O O . ARG A 1 82 ? 12.591 -8.853 33.215 1.00 36.19 82 ARG A O 1
ATOM 654 N N . PHE A 1 83 ? 11.379 -7.070 33.792 1.00 38.78 83 PHE A N 1
ATOM 655 C CA . PHE A 1 83 ? 11.617 -6.268 32.588 1.00 38.78 83 PHE A CA 1
ATOM 656 C C . PHE A 1 83 ? 11.528 -4.795 32.980 1.00 38.78 83 PHE A C 1
ATOM 658 O O . PHE A 1 83 ? 10.680 -4.425 33.792 1.00 38.78 83 PHE A O 1
ATOM 665 N N . LYS A 1 84 ? 12.471 -3.981 32.492 1.00 37.47 84 LYS A N 1
ATOM 666 C CA . LYS A 1 84 ? 12.466 -2.527 32.680 1.00 37.47 84 LYS A CA 1
ATOM 667 C C . LYS A 1 84 ? 11.095 -2.014 32.239 1.00 37.47 84 LYS A C 1
ATOM 669 O O . LYS A 1 84 ? 10.746 -2.147 31.072 1.00 37.47 84 LYS A O 1
ATOM 674 N N . GLN A 1 85 ? 10.318 -1.510 33.191 1.00 38.12 85 GLN A N 1
ATOM 675 C CA . GLN A 1 85 ? 9.106 -0.762 32.902 1.00 38.12 85 GLN A CA 1
ATOM 676 C C . GLN A 1 85 ? 9.541 0.496 32.158 1.00 38.12 85 GLN A C 1
ATOM 678 O O . GLN A 1 85 ? 10.158 1.377 32.758 1.00 38.12 85 GLN A O 1
ATOM 683 N N . ASP A 1 86 ? 9.264 0.546 30.857 1.00 36.53 86 ASP A N 1
ATOM 684 C CA . ASP A 1 86 ? 9.299 1.801 30.124 1.00 36.53 86 ASP A CA 1
ATOM 685 C C . ASP A 1 86 ? 8.320 2.764 30.802 1.00 36.53 86 ASP A C 1
ATOM 687 O O . ASP A 1 86 ? 7.128 2.496 30.976 1.00 36.53 86 ASP A O 1
ATOM 691 N N . THR A 1 87 ? 8.890 3.862 31.276 1.00 40.59 87 THR A N 1
ATOM 692 C CA . THR A 1 87 ? 8.229 5.000 31.900 1.00 40.59 87 THR A CA 1
ATOM 693 C C . THR A 1 87 ? 7.136 5.560 30.984 1.00 40.59 87 THR A C 1
ATOM 695 O O . THR A 1 87 ? 7.397 5.840 29.820 1.00 40.59 87 THR A O 1
ATOM 698 N N . HIS A 1 88 ? 5.941 5.771 31.557 1.00 41.72 88 HIS A N 1
ATOM 699 C CA . HIS A 1 88 ? 4.711 6.327 30.959 1.00 41.72 88 HIS A CA 1
ATOM 700 C C . HIS A 1 88 ? 3.799 5.364 30.177 1.00 41.72 88 HIS A C 1
ATOM 702 O O . HIS A 1 88 ? 3.393 5.632 29.050 1.00 41.72 88 HIS A O 1
ATOM 708 N N . GLN A 1 89 ? 3.333 4.290 30.821 1.00 52.12 89 GLN A N 1
ATOM 709 C CA . GLN A 1 89 ? 2.048 3.691 30.437 1.00 52.12 89 GLN A CA 1
ATOM 710 C C . GLN A 1 89 ? 0.911 4.554 31.000 1.00 52.12 89 GLN A C 1
ATOM 712 O O . GLN A 1 89 ? 0.382 4.266 32.072 1.00 52.12 89 GLN A O 1
ATOM 717 N N . GLN A 1 90 ? 0.572 5.654 30.318 1.00 56.62 90 GLN A N 1
ATOM 718 C CA . GLN A 1 90 ? -0.697 6.322 30.602 1.00 56.62 90 GLN A CA 1
ATOM 719 C C . GLN A 1 90 ? -1.844 5.335 30.323 1.00 56.62 90 GLN A C 1
ATOM 721 O O . GLN A 1 90 ? -1.757 4.571 29.355 1.00 56.62 90 GLN A O 1
ATOM 726 N N . PRO A 1 91 ? -2.884 5.303 31.173 1.00 63.88 91 PRO A N 1
ATOM 727 C CA . PRO A 1 91 ? -4.065 4.498 30.912 1.00 63.88 91 PRO A CA 1
ATOM 728 C C . PRO A 1 91 ? -4.705 4.982 29.608 1.00 63.88 91 PRO A C 1
ATOM 730 O O . PRO A 1 91 ? -5.185 6.109 29.518 1.00 63.88 91 PRO A O 1
ATOM 733 N N . VAL A 1 92 ? -4.653 4.127 28.591 1.00 73.44 92 VAL A N 1
ATOM 734 C CA . VAL A 1 92 ? -5.352 4.319 27.321 1.00 73.44 92 VAL A CA 1
ATOM 735 C C . VAL A 1 92 ? -6.767 3.787 27.499 1.00 73.44 92 VAL A C 1
ATOM 737 O O . VAL A 1 92 ? -6.942 2.703 28.058 1.00 73.44 92 VAL A O 1
ATOM 740 N N . LEU A 1 93 ? -7.764 4.544 27.045 1.00 81.94 93 LEU A N 1
ATOM 741 C CA . LEU A 1 93 ? -9.133 4.055 26.993 1.00 81.94 93 LEU A CA 1
ATOM 742 C C . LEU A 1 93 ? -9.286 3.183 25.731 1.00 81.94 93 LEU A C 1
ATOM 744 O O . LEU A 1 93 ? -8.915 3.622 24.647 1.00 81.94 93 LEU A O 1
ATOM 748 N N . PRO A 1 94 ? -9.781 1.940 25.830 1.00 87.31 94 PRO A N 1
ATOM 749 C CA . PRO A 1 94 ? -10.095 1.154 24.643 1.00 87.31 94 PRO A CA 1
ATOM 750 C C . PRO A 1 94 ? -11.246 1.777 23.844 1.00 87.31 94 PRO A C 1
ATOM 752 O O . PRO A 1 94 ? -12.105 2.460 24.409 1.00 87.31 94 PRO A O 1
ATOM 755 N N . LEU A 1 95 ? -11.315 1.486 22.542 1.00 87.94 95 LEU A N 1
ATOM 756 C CA . LEU A 1 95 ? -12.451 1.896 21.719 1.00 87.94 95 LEU A CA 1
ATOM 757 C C . LEU A 1 95 ? -13.732 1.234 22.230 1.00 87.94 95 LEU A C 1
ATOM 759 O O . LEU A 1 95 ? -13.787 0.032 22.505 1.00 87.94 95 LEU A O 1
ATOM 763 N N . SER A 1 96 ? -14.796 2.022 22.313 1.00 88.69 96 SER A N 1
ATOM 764 C CA . SER A 1 96 ? -16.125 1.519 22.624 1.00 88.69 96 SER A CA 1
ATOM 765 C C . SER A 1 96 ? -16.635 0.582 21.517 1.00 88.69 96 SER A C 1
ATOM 767 O O . SER A 1 96 ? -16.238 0.703 20.353 1.00 88.69 96 SER A O 1
ATOM 769 N N . PRO A 1 97 ? -17.595 -0.314 21.818 1.00 89.38 97 PRO A N 1
ATOM 770 C CA . PRO A 1 97 ? -18.212 -1.168 20.801 1.00 89.38 97 PRO A CA 1
ATOM 771 C C . PRO A 1 97 ? -18.813 -0.387 19.622 1.00 89.38 97 PRO A C 1
ATOM 773 O O . PRO A 1 97 ? -18.796 -0.863 18.489 1.00 89.38 97 PRO A O 1
ATOM 776 N N . TYR A 1 98 ? -19.321 0.822 19.880 1.00 89.19 98 TYR A N 1
ATOM 777 C CA . TYR A 1 98 ? -19.863 1.700 18.846 1.00 89.19 98 TYR A CA 1
ATOM 778 C C . TYR A 1 98 ? -18.768 2.244 17.919 1.00 89.19 98 TYR A C 1
ATOM 780 O O . TYR A 1 98 ? -18.932 2.231 16.698 1.00 89.19 98 TYR A O 1
ATOM 788 N N . GLU A 1 99 ? -17.636 2.686 18.475 1.00 91.31 99 GLU A N 1
ATOM 789 C CA . GLU A 1 99 ? -16.487 3.132 17.679 1.00 91.31 99 GLU A CA 1
ATOM 790 C C . GLU A 1 99 ? -15.917 1.977 16.846 1.00 91.31 99 GLU A C 1
ATOM 792 O O . GLU A 1 99 ? -15.682 2.151 15.650 1.00 91.31 99 GLU A O 1
ATOM 797 N N . LEU A 1 100 ? -15.780 0.784 17.438 1.00 91.56 100 LEU A N 1
ATOM 798 C CA . LEU A 1 100 ? -15.308 -0.421 16.747 1.00 91.56 100 LEU A CA 1
ATOM 799 C C . LEU A 1 100 ? -16.196 -0.805 15.557 1.00 91.56 100 LEU A C 1
ATOM 801 O O . LEU A 1 100 ? -15.682 -1.068 14.469 1.00 91.56 100 LEU A O 1
ATOM 805 N N . GLU A 1 101 ? -17.521 -0.805 15.723 1.00 90.62 101 GLU A N 1
ATOM 806 C CA . GLU A 1 101 ? -18.434 -1.089 14.609 1.00 90.62 101 GLU A CA 1
ATOM 807 C C . GLU A 1 101 ? -18.399 0.030 13.554 1.00 90.62 101 GLU A C 1
ATOM 809 O O . GLU A 1 101 ? -18.475 -0.245 12.359 1.00 90.62 101 GLU A O 1
ATOM 814 N N . SER A 1 102 ? -18.190 1.285 13.964 1.00 91.19 102 SER A N 1
ATOM 815 C CA . SER A 1 102 ? -18.095 2.427 13.044 1.00 91.19 102 SER A CA 1
ATOM 816 C C . SER A 1 102 ? -16.851 2.365 12.151 1.00 91.19 102 SER A C 1
ATOM 818 O O . SER A 1 102 ? -16.911 2.711 10.967 1.00 91.19 102 SER A O 1
ATOM 820 N N . ILE A 1 103 ? -15.716 1.886 12.675 1.00 93.19 103 ILE A N 1
ATOM 821 C CA . ILE A 1 103 ? -14.484 1.730 11.887 1.00 93.19 103 ILE A CA 1
ATOM 822 C C . ILE A 1 103 ? -14.461 0.448 11.046 1.00 93.19 103 ILE A C 1
ATOM 824 O O . ILE A 1 103 ? -13.646 0.348 10.123 1.00 93.19 103 ILE A O 1
ATOM 828 N N . LYS A 1 104 ? -15.360 -0.500 11.316 1.00 91.88 104 LYS A N 1
ATOM 829 C CA . LYS A 1 104 ? -15.427 -1.798 10.647 1.00 91.88 104 LYS A CA 1
ATOM 830 C C . LYS A 1 104 ? -15.832 -1.684 9.180 1.00 91.88 104 LYS A C 1
ATOM 832 O O . LYS A 1 104 ? -16.696 -0.896 8.801 1.00 91.88 104 LYS A O 1
ATOM 837 N N . SER A 1 105 ? -15.221 -2.515 8.351 1.00 87.06 105 SER A N 1
ATOM 838 C CA . SER A 1 105 ? -15.456 -2.605 6.920 1.00 87.06 105 SER A CA 1
ATOM 839 C C . SER A 1 105 ? -15.760 -4.048 6.518 1.00 87.06 105 SER A C 1
ATOM 841 O O . SER A 1 105 ? -15.107 -4.971 7.007 1.00 87.06 105 SER A O 1
ATOM 843 N N . PRO A 1 106 ? -16.718 -4.267 5.598 1.00 79.25 106 PRO A N 1
ATOM 844 C CA . PRO A 1 106 ? -16.947 -5.580 4.999 1.00 79.25 106 PRO A CA 1
ATOM 845 C C . PRO A 1 106 ? -15.859 -5.964 3.981 1.00 79.25 106 PRO A C 1
ATOM 847 O O . PRO A 1 106 ? -15.817 -7.105 3.533 1.00 79.25 106 PRO A O 1
ATOM 850 N N . SER A 1 107 ? -14.994 -5.022 3.594 1.00 76.25 107 SER A N 1
ATOM 851 C CA . SER A 1 107 ? -13.919 -5.226 2.622 1.00 76.25 107 SER A CA 1
ATOM 852 C C . SER A 1 107 ? -12.558 -4.835 3.187 1.00 76.25 107 SER A C 1
ATOM 854 O O . SER A 1 107 ? -12.451 -3.998 4.087 1.00 76.25 107 SER A O 1
ATOM 856 N N . GLY A 1 108 ? -11.506 -5.393 2.591 1.00 75.62 108 GLY A N 1
ATOM 857 C CA . GLY A 1 108 ? -10.125 -5.050 2.911 1.00 75.62 108 GLY A CA 1
ATOM 858 C C . GLY A 1 108 ? -9.666 -3.684 2.398 1.00 75.62 108 GLY A C 1
ATOM 859 O O . GLY A 1 108 ? -8.492 -3.378 2.573 1.00 75.62 108 GLY A O 1
ATOM 860 N N . PHE A 1 109 ? -10.543 -2.879 1.783 1.00 83.50 109 PHE A N 1
ATOM 861 C CA . PHE A 1 109 ? -10.147 -1.612 1.173 1.00 83.50 109 PHE A CA 1
ATOM 862 C C . PHE A 1 109 ? -9.788 -0.558 2.227 1.00 83.50 109 PHE A C 1
ATOM 864 O O . PHE A 1 109 ? -8.670 -0.053 2.234 1.00 83.50 109 PHE A O 1
ATOM 871 N N . ARG A 1 110 ? -10.704 -0.224 3.149 1.00 91.44 110 ARG A N 1
ATOM 872 C CA . ARG A 1 110 ? -10.485 0.839 4.150 1.00 91.44 110 ARG A CA 1
ATOM 873 C C . ARG A 1 110 ? -11.184 0.564 5.471 1.00 91.44 110 ARG A C 1
ATOM 875 O O . ARG A 1 110 ? -12.385 0.310 5.498 1.00 91.44 110 ARG A O 1
ATOM 882 N N . GLY A 1 111 ? -10.454 0.727 6.567 1.00 93.69 111 GLY A N 1
ATOM 883 C CA . GLY A 1 111 ? -10.937 0.520 7.926 1.00 93.69 111 GLY A CA 1
ATOM 884 C C . GLY A 1 111 ? -10.613 -0.861 8.489 1.00 93.69 111 GLY A C 1
ATOM 885 O O . GLY A 1 111 ? -9.819 -1.630 7.939 1.00 93.69 111 GLY A O 1
ATOM 886 N N . TYR A 1 112 ? -11.232 -1.146 9.627 1.00 94.12 112 TYR A N 1
ATOM 887 C CA . TYR A 1 112 ? -10.994 -2.352 10.402 1.00 94.12 112 TYR A CA 1
ATOM 888 C C . TYR A 1 112 ? -11.742 -3.548 9.821 1.00 94.12 112 TYR A C 1
ATOM 890 O O . TYR A 1 112 ? -12.921 -3.455 9.498 1.00 94.12 112 TYR A O 1
ATOM 898 N N . HIS A 1 113 ? -11.094 -4.694 9.715 1.00 90.88 113 HIS A N 1
ATOM 899 C CA . HIS A 1 113 ? -11.766 -5.945 9.395 1.00 90.88 113 HIS A CA 1
ATOM 900 C C . HIS A 1 113 ? -10.973 -7.108 9.963 1.00 90.88 113 HIS A C 1
ATOM 902 O O . HIS A 1 113 ? -9.768 -7.023 10.189 1.00 90.88 113 HIS A O 1
ATOM 908 N N . ARG A 1 114 ? -11.670 -8.220 10.159 1.00 87.69 114 ARG A N 1
ATOM 909 C CA . ARG A 1 114 ? -11.083 -9.448 10.668 1.00 87.69 114 ARG A CA 1
ATOM 910 C C . ARG A 1 114 ? -11.010 -10.456 9.537 1.00 87.69 114 ARG A C 1
ATOM 912 O O . ARG A 1 114 ? -12.044 -10.896 9.034 1.00 87.69 114 ARG A O 1
ATOM 919 N N . TYR A 1 115 ? -9.799 -10.801 9.117 1.00 85.44 115 TYR A N 1
ATOM 920 C CA . TYR A 1 115 ? -9.596 -11.851 8.129 1.00 85.44 115 TYR A CA 1
ATOM 921 C C . TYR A 1 115 ? -9.635 -13.206 8.830 1.00 85.44 115 TYR A C 1
ATOM 923 O O . TYR A 1 115 ? -8.796 -13.498 9.678 1.00 85.44 115 TYR A O 1
ATOM 931 N N . VAL A 1 116 ? -10.610 -14.039 8.472 1.00 82.00 116 VAL A N 1
ATOM 932 C CA . VAL A 1 116 ? -10.751 -15.398 9.002 1.00 82.00 116 VAL A CA 1
ATOM 933 C C . VAL A 1 116 ? -10.326 -16.369 7.909 1.00 82.00 116 VAL A C 1
ATOM 935 O O . VAL A 1 116 ? -11.010 -16.514 6.896 1.00 82.00 116 VAL A O 1
ATOM 938 N N . GLY A 1 117 ? -9.165 -16.997 8.096 1.00 71.19 117 GLY A N 1
ATOM 939 C CA . GLY A 1 117 ? -8.650 -17.998 7.168 1.00 71.19 117 GLY A CA 1
ATOM 940 C C . GLY A 1 117 ? -9.433 -19.314 7.215 1.00 71.19 117 GLY A C 1
ATOM 941 O O . GLY A 1 117 ? -10.356 -19.499 8.010 1.00 71.19 117 GLY A O 1
ATOM 942 N N . ALA A 1 118 ? -9.015 -20.276 6.389 1.00 71.56 118 ALA A N 1
ATOM 943 C CA . ALA A 1 118 ? -9.621 -21.611 6.337 1.00 71.56 118 ALA A CA 1
ATOM 944 C C . ALA A 1 118 ? -9.571 -22.362 7.686 1.00 71.56 118 ALA A C 1
ATOM 946 O O . ALA A 1 118 ? -10.409 -23.226 7.936 1.00 71.56 118 ALA A O 1
ATOM 947 N N . SER A 1 119 ? -8.622 -22.007 8.559 1.00 67.75 119 SER A N 1
ATOM 948 C CA . SER A 1 119 ? -8.464 -22.546 9.916 1.00 67.75 119 SER A CA 1
ATOM 949 C C . SER A 1 119 ? -9.539 -22.072 10.911 1.00 67.75 119 SER A C 1
ATOM 951 O O . SER A 1 119 ? -9.569 -22.547 12.043 1.00 67.75 119 SER A O 1
ATOM 953 N N . GLY A 1 120 ? -10.433 -21.156 10.520 1.00 71.38 120 GLY A N 1
ATOM 954 C CA . GLY A 1 120 ? -11.507 -20.651 11.376 1.00 71.38 120 GLY A CA 1
ATOM 955 C C . GLY A 1 120 ? -11.078 -19.523 12.325 1.00 71.38 120 GLY A C 1
ATOM 956 O O . GLY A 1 120 ? -10.060 -18.864 12.128 1.00 71.38 120 GLY A O 1
ATOM 957 N N . LEU A 1 121 ? -11.906 -19.261 13.344 1.00 72.25 121 LEU A N 1
ATOM 958 C CA . LEU A 1 121 ? -11.808 -18.078 14.220 1.00 72.25 121 LEU A CA 1
ATOM 959 C C . LEU A 1 121 ? -10.552 -18.025 15.103 1.00 72.25 121 LEU A C 1
ATOM 961 O O . LEU A 1 121 ? -10.220 -16.946 15.600 1.00 72.25 121 LEU A O 1
ATOM 965 N N . ASP A 1 122 ? -9.892 -19.163 15.305 1.00 66.19 122 ASP A N 1
ATOM 966 C CA . ASP A 1 122 ? -8.698 -19.283 16.147 1.00 66.19 122 ASP A CA 1
ATOM 967 C C . ASP A 1 122 ? -7.440 -18.719 15.470 1.00 66.19 122 ASP A C 1
ATOM 969 O O . ASP A 1 122 ? -6.461 -18.431 16.151 1.00 66.19 122 ASP A O 1
ATOM 973 N N . ASP A 1 123 ? -7.488 -18.522 14.150 1.00 69.12 123 ASP A N 1
ATOM 974 C CA . ASP A 1 123 ? -6.380 -18.045 13.310 1.00 69.12 123 ASP A CA 1
ATOM 975 C C . ASP A 1 123 ? -6.743 -16.722 12.611 1.00 69.12 123 ASP A C 1
ATOM 977 O O . ASP A 1 123 ? -6.291 -16.400 11.510 1.00 69.12 123 ASP A O 1
ATOM 981 N N . ALA A 1 124 ? -7.673 -15.984 13.217 1.00 82.50 124 ALA A N 1
ATOM 982 C CA . ALA A 1 124 ? -8.152 -14.740 12.655 1.00 82.50 124 ALA A CA 1
ATOM 983 C C . ALA A 1 124 ? -7.108 -13.631 12.817 1.00 82.50 124 ALA A C 1
ATOM 985 O O . ALA A 1 124 ? -6.534 -13.445 13.891 1.00 82.50 124 ALA A O 1
ATOM 986 N N . ILE A 1 125 ? -6.914 -12.870 11.748 1.00 88.12 125 ILE A N 1
ATOM 987 C CA . ILE A 1 125 ? -5.977 -11.753 11.683 1.00 88.12 125 ILE A CA 1
ATOM 988 C C . ILE A 1 125 ? -6.789 -10.471 11.810 1.00 88.12 125 ILE A C 1
ATOM 990 O O . ILE A 1 125 ? -7.733 -10.254 11.044 1.00 88.12 125 ILE A O 1
ATOM 994 N N . GLU A 1 126 ? -6.413 -9.624 12.760 1.00 91.06 126 GLU A N 1
ATOM 995 C CA . GLU A 1 126 ? -6.992 -8.292 12.879 1.00 91.06 126 GLU A CA 1
ATOM 996 C C . GLU A 1 126 ? -6.279 -7.361 11.900 1.00 91.06 126 GLU A C 1
ATOM 998 O O . GLU A 1 126 ? -5.050 -7.256 11.900 1.00 91.06 126 GLU A O 1
ATOM 1003 N N . CYS A 1 127 ? -7.045 -6.704 11.035 1.00 94.25 127 CYS A N 1
ATOM 1004 C CA . CYS A 1 127 ? -6.513 -5.882 9.960 1.00 94.25 127 CYS A CA 1
ATOM 1005 C C . CYS A 1 127 ? -7.083 -4.468 10.028 1.00 94.25 127 CYS A C 1
ATOM 1007 O O . CYS A 1 127 ? -8.275 -4.270 10.264 1.00 94.25 127 CYS A O 1
ATOM 1009 N N . PHE A 1 128 ? -6.246 -3.481 9.731 1.00 95.75 128 PHE A N 1
ATOM 1010 C CA . PHE A 1 128 ? -6.672 -2.106 9.499 1.00 95.75 128 PHE A CA 1
ATOM 1011 C C . PHE A 1 128 ? -6.070 -1.618 8.187 1.00 95.75 128 PHE A C 1
ATOM 1013 O O . PHE A 1 128 ? -4.847 -1.565 8.042 1.00 95.75 128 PHE A O 1
ATOM 1020 N N . SER A 1 129 ? -6.934 -1.316 7.219 1.00 95.31 129 SER A N 1
ATOM 1021 C CA . SER A 1 129 ? -6.521 -0.864 5.891 1.00 95.31 129 SER A CA 1
ATOM 1022 C C . SER A 1 129 ? -6.683 0.643 5.739 1.00 95.31 129 SER A C 1
ATOM 1024 O O . SER A 1 129 ? -7.706 1.217 6.118 1.00 95.31 129 SER A O 1
ATOM 1026 N N . VAL A 1 130 ? -5.689 1.266 5.123 1.00 95.00 130 VAL A N 1
ATOM 1027 C CA . VAL A 1 130 ? -5.635 2.684 4.778 1.00 95.00 130 VAL A CA 1
ATOM 1028 C C . VAL A 1 130 ? -5.371 2.774 3.284 1.00 95.00 130 VAL A C 1
ATOM 1030 O O . VAL A 1 130 ? -4.501 2.081 2.773 1.00 95.00 130 VAL A O 1
ATOM 1033 N N . GLY A 1 131 ? -6.086 3.639 2.579 1.00 92.69 131 GLY A N 1
ATOM 1034 C CA . GLY A 1 131 ? -5.751 3.973 1.193 1.00 92.69 131 GLY A CA 1
ATOM 1035 C C . GLY A 1 131 ? -5.515 5.471 1.048 1.00 92.69 131 GLY A C 1
ATOM 1036 O O . GLY A 1 131 ? -5.673 6.225 2.008 1.00 92.69 131 GLY A O 1
ATOM 1037 N N . ARG A 1 132 ? -5.254 5.925 -0.179 1.00 92.75 132 ARG A N 1
ATOM 1038 C CA . ARG A 1 132 ? -5.097 7.351 -0.509 1.00 92.75 132 ARG A CA 1
ATOM 1039 C C . ARG A 1 132 ? -6.226 8.218 0.064 1.00 92.75 132 ARG A C 1
ATOM 1041 O O . ARG A 1 132 ? -7.397 7.917 -0.163 1.00 92.75 132 ARG A O 1
ATOM 1048 N N . GLU A 1 133 ? -5.907 9.305 0.752 1.00 92.12 133 GLU A N 1
ATOM 1049 C CA . GLU A 1 133 ? -6.922 10.225 1.279 1.00 92.12 133 GLU A CA 1
ATOM 1050 C C . GLU A 1 133 ? -7.431 11.151 0.162 1.00 92.12 133 GLU A C 1
ATOM 105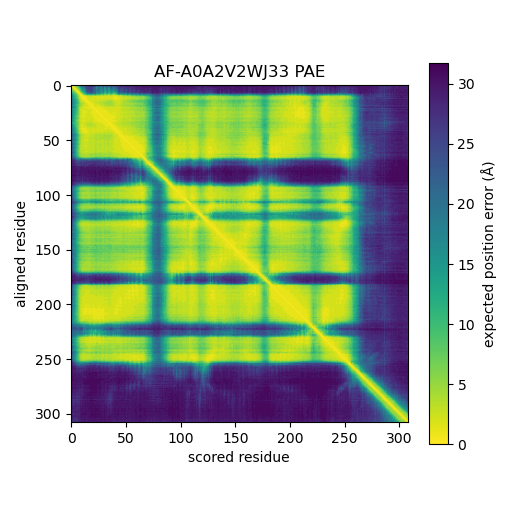2 O O . GLU A 1 133 ? -6.702 11.998 -0.351 1.00 92.12 133 GLU A O 1
ATOM 1057 N N . VAL A 1 134 ? -8.685 10.951 -0.249 1.00 92.56 134 VAL A N 1
ATOM 1058 C CA . VAL A 1 134 ? -9.394 11.759 -1.253 1.00 92.56 134 VAL A CA 1
ATOM 1059 C C . VAL A 1 134 ? -10.856 11.905 -0.845 1.00 92.56 134 VAL A C 1
ATOM 1061 O O . VAL A 1 134 ? -11.410 11.024 -0.188 1.00 92.56 134 VAL A O 1
ATOM 1064 N N . GLU A 1 135 ? -11.507 12.984 -1.277 1.00 91.19 135 GLU A N 1
ATOM 1065 C CA . GLU A 1 135 ? -12.913 13.247 -0.938 1.00 91.19 135 GLU A CA 1
ATOM 1066 C C . GLU A 1 135 ? -13.853 12.140 -1.433 1.00 91.19 135 GLU A C 1
ATOM 1068 O O . GLU A 1 135 ? -14.773 11.738 -0.721 1.00 91.19 135 GLU A O 1
ATOM 1073 N N . GLN A 1 136 ? -13.601 11.610 -2.635 1.00 92.38 136 GLN A N 1
ATOM 1074 C CA . GLN A 1 136 ? -14.442 10.597 -3.277 1.00 92.38 136 GLN A CA 1
ATOM 1075 C C . GLN A 1 136 ? -13.608 9.363 -3.672 1.00 92.38 136 GLN A C 1
ATOM 1077 O O . GLN A 1 136 ? -13.210 9.234 -4.833 1.00 92.38 136 GLN A O 1
ATOM 1082 N N . PRO A 1 137 ? -13.345 8.428 -2.733 1.00 92.62 137 PRO A N 1
ATOM 1083 C CA . PRO A 1 137 ? -12.501 7.250 -2.973 1.00 92.62 137 PRO A CA 1
ATOM 1084 C C . PRO A 1 137 ? -12.969 6.364 -4.131 1.00 92.62 137 PRO A C 1
ATOM 1086 O O . PRO A 1 137 ? -12.150 5.755 -4.817 1.00 92.62 137 PRO A O 1
ATOM 1089 N N . ALA A 1 138 ? -14.274 6.359 -4.420 1.00 92.50 138 ALA A N 1
ATOM 1090 C CA . ALA A 1 138 ? -14.836 5.598 -5.529 1.00 92.50 138 ALA A CA 1
ATOM 1091 C C . ALA A 1 138 ? -14.200 5.949 -6.881 1.00 92.50 138 ALA A C 1
ATOM 1093 O O . ALA A 1 138 ? -14.016 5.058 -7.705 1.00 92.50 138 ALA A O 1
ATOM 1094 N N . HIS A 1 139 ? -13.797 7.205 -7.105 1.00 92.50 139 HIS A N 1
ATOM 1095 C CA . HIS A 1 139 ? -13.191 7.636 -8.371 1.00 92.50 139 HIS A CA 1
ATOM 1096 C C . HIS A 1 139 ? -11.886 6.908 -8.713 1.00 92.50 139 HIS A C 1
ATOM 1098 O O . HIS A 1 139 ? -11.505 6.843 -9.884 1.00 92.50 139 HIS A O 1
ATOM 1104 N N . LEU A 1 140 ? -11.214 6.330 -7.716 1.00 91.38 140 LEU A N 1
ATOM 1105 C CA . LEU A 1 140 ? -9.996 5.555 -7.931 1.00 91.38 140 LEU A CA 1
ATOM 1106 C C . LEU A 1 140 ? -10.295 4.244 -8.682 1.00 91.38 140 LEU A C 1
ATOM 1108 O O . LEU A 1 140 ? -9.572 3.904 -9.621 1.00 91.38 140 LEU A O 1
ATOM 1112 N N . ARG A 1 141 ? -11.415 3.580 -8.346 1.00 90.38 141 ARG A N 1
ATOM 1113 C CA . ARG A 1 141 ? -11.769 2.211 -8.783 1.00 90.38 141 ARG A CA 1
ATOM 1114 C C . ARG A 1 141 ? -12.982 2.111 -9.699 1.00 90.38 141 ARG A C 1
ATOM 1116 O O . ARG A 1 141 ? -13.126 1.119 -10.406 1.00 90.38 141 ARG A O 1
ATOM 1123 N N . GLU A 1 142 ? -13.868 3.103 -9.709 1.00 92.94 142 GLU A N 1
ATOM 1124 C CA . GLU A 1 142 ? -15.204 2.979 -10.306 1.00 92.94 142 GLU A CA 1
ATOM 1125 C C . GLU A 1 142 ? -15.167 2.568 -11.785 1.00 92.94 142 GLU A C 1
ATOM 1127 O O . GLU A 1 142 ? -15.933 1.702 -12.207 1.00 92.94 142 GLU A O 1
ATOM 1132 N N . ALA A 1 143 ? -14.241 3.134 -12.564 1.00 92.12 143 ALA A N 1
ATOM 1133 C CA . ALA A 1 143 ? -14.101 2.809 -13.981 1.00 92.12 143 ALA A CA 1
ATOM 1134 C C . ALA A 1 143 ? -13.856 1.308 -14.221 1.00 92.12 143 ALA A C 1
ATOM 1136 O O . ALA A 1 143 ? -14.415 0.749 -15.159 1.00 92.12 143 ALA A O 1
ATOM 1137 N N . TYR A 1 144 ? -13.076 0.645 -13.360 1.00 90.31 144 TYR A N 1
ATOM 1138 C CA . TYR A 1 144 ? -12.809 -0.791 -13.467 1.00 90.31 144 TYR A CA 1
ATOM 1139 C C . TYR A 1 144 ? -14.088 -1.620 -13.284 1.00 90.31 144 TYR A C 1
ATOM 1141 O O . TYR A 1 144 ? -14.367 -2.510 -14.089 1.00 90.31 144 TYR A O 1
ATOM 1149 N N . TYR A 1 145 ? -14.899 -1.298 -12.273 1.00 92.50 145 TYR A N 1
ATOM 1150 C CA . TYR A 1 145 ? -16.145 -2.018 -11.998 1.00 92.50 145 TYR A CA 1
ATOM 1151 C C . TYR A 1 145 ? -17.198 -1.787 -13.085 1.00 92.50 145 TYR A C 1
ATOM 1153 O O . TYR A 1 145 ? -17.816 -2.749 -13.544 1.00 92.50 145 TYR A O 1
ATOM 1161 N N . LYS A 1 146 ? -17.333 -0.543 -13.568 1.00 93.75 146 LYS A N 1
ATOM 1162 C CA . LYS A 1 146 ? -18.221 -0.205 -14.693 1.00 93.75 146 LYS A CA 1
ATOM 1163 C C . LYS A 1 146 ? -17.835 -0.961 -15.965 1.00 93.75 146 LYS A C 1
ATOM 1165 O O . LYS A 1 146 ? -18.693 -1.569 -16.596 1.00 93.75 146 LYS A O 1
ATOM 1170 N N . LEU A 1 147 ? -16.547 -0.970 -16.318 1.00 94.19 147 LEU A N 1
ATOM 1171 C CA . LEU A 1 147 ? -16.045 -1.707 -17.485 1.00 94.19 147 LEU A CA 1
ATOM 1172 C C . LEU A 1 147 ? -16.202 -3.227 -17.337 1.00 94.19 147 LEU A C 1
ATOM 1174 O O . LEU A 1 147 ? -16.383 -3.920 -18.333 1.00 94.19 147 LEU A O 1
ATOM 1178 N N . SER A 1 148 ? -16.173 -3.734 -16.103 1.00 94.56 148 SER A N 1
ATOM 1179 C CA . SER A 1 148 ? -16.378 -5.153 -15.792 1.00 94.56 148 SER A CA 1
ATOM 1180 C C . SER A 1 148 ? -17.858 -5.553 -15.701 1.00 94.56 148 SER A C 1
ATOM 1182 O O . SER A 1 148 ? -18.148 -6.716 -15.432 1.00 94.56 148 SER A O 1
ATOM 1184 N N . GLY A 1 149 ? -18.794 -4.618 -15.903 1.00 94.69 149 GLY A N 1
ATOM 1185 C CA . GLY A 1 149 ? -20.235 -4.885 -15.908 1.00 94.69 149 GLY A CA 1
ATOM 1186 C C . GLY A 1 149 ? -20.860 -5.131 -14.531 1.00 94.69 149 GLY A C 1
ATOM 1187 O O . GLY A 1 149 ? -21.916 -5.755 -14.460 1.00 94.69 149 GLY A O 1
ATOM 1188 N N . TRP A 1 150 ? -20.226 -4.676 -13.446 1.00 95.44 150 TRP A N 1
ATOM 1189 C CA . TRP A 1 150 ? -20.776 -4.800 -12.090 1.00 95.44 150 TRP A CA 1
ATOM 1190 C C . TRP A 1 150 ? -21.897 -3.789 -11.843 1.00 95.44 150 TRP A C 1
ATOM 1192 O O . TRP A 1 150 ? -21.846 -2.667 -12.356 1.00 95.44 150 TRP A O 1
ATOM 1202 N N . ASN A 1 151 ? -22.880 -4.156 -11.016 1.00 94.69 151 ASN A N 1
ATOM 1203 C CA . ASN A 1 151 ? -23.957 -3.240 -10.655 1.00 94.69 151 ASN A CA 1
ATOM 1204 C C . ASN A 1 151 ? -23.469 -2.213 -9.618 1.00 94.69 151 ASN A C 1
ATOM 1206 O O . ASN A 1 151 ? -22.733 -2.546 -8.688 1.00 94.69 151 ASN A O 1
ATOM 1210 N N . GLU A 1 152 ? -23.890 -0.957 -9.763 1.00 94.62 152 GLU A N 1
ATOM 1211 C CA . GLU A 1 152 ? -23.464 0.152 -8.903 1.00 94.62 152 GLU A CA 1
ATOM 1212 C C . GLU A 1 152 ? -23.775 -0.108 -7.425 1.00 94.62 152 GLU A C 1
ATOM 1214 O O . GLU A 1 152 ? -22.941 0.157 -6.559 1.00 94.62 152 GLU A O 1
ATOM 1219 N N . GLU A 1 153 ? -24.932 -0.705 -7.139 1.00 94.06 153 GLU A N 1
ATOM 1220 C CA . GLU A 1 153 ? -25.359 -1.060 -5.782 1.00 94.06 153 GLU A CA 1
ATOM 1221 C C . GLU A 1 153 ? -24.440 -2.099 -5.113 1.00 94.06 153 GLU A C 1
ATOM 1223 O O . GLU A 1 153 ? -24.341 -2.130 -3.887 1.00 94.06 153 GLU A O 1
ATOM 1228 N N . GLU A 1 154 ? -23.732 -2.919 -5.897 1.00 90.31 154 GLU A N 1
ATOM 1229 C CA . GLU A 1 154 ? -22.848 -3.975 -5.390 1.00 90.31 154 GLU A CA 1
ATOM 1230 C C . GLU A 1 154 ? -21.467 -3.430 -5.019 1.00 90.31 154 GLU A C 1
ATOM 1232 O O . GLU A 1 154 ? -20.945 -3.724 -3.941 1.00 90.31 154 GLU A O 1
ATOM 1237 N N . TYR A 1 155 ? -20.849 -2.641 -5.905 1.00 90.31 155 TYR A N 1
ATOM 1238 C CA . TYR A 1 155 ? -19.453 -2.232 -5.726 1.00 90.31 155 TYR A CA 1
ATOM 1239 C C . TYR A 1 155 ? -19.304 -0.880 -5.026 1.00 90.31 155 TYR A C 1
ATOM 1241 O O . TYR A 1 155 ? -18.327 -0.671 -4.302 1.00 90.31 155 TYR A O 1
ATOM 1249 N N . LYS A 1 156 ? -20.236 0.062 -5.231 1.00 92.31 156 LYS A N 1
ATOM 1250 C CA . LYS A 1 156 ? -20.074 1.448 -4.770 1.00 92.31 156 LYS A CA 1
ATOM 1251 C C . LYS A 1 156 ? -19.943 1.543 -3.246 1.00 92.31 156 LYS A C 1
ATOM 1253 O O . LYS A 1 156 ? -18.991 2.183 -2.799 1.00 92.31 156 LYS A O 1
ATOM 1258 N N . PRO A 1 157 ? -20.750 0.836 -2.426 1.00 89.62 157 PRO A N 1
ATOM 1259 C CA . PRO A 1 157 ? -20.558 0.830 -0.973 1.00 89.62 157 PRO A CA 1
ATOM 1260 C C . PRO A 1 157 ? -19.177 0.319 -0.529 1.00 89.62 157 PRO A C 1
ATOM 1262 O O . PRO A 1 157 ? -18.664 0.762 0.498 1.00 89.62 157 PRO A O 1
ATOM 1265 N N . LEU A 1 158 ? -18.554 -0.584 -1.300 1.00 86.62 158 LEU A N 1
ATOM 1266 C CA . LEU A 1 158 ? -17.239 -1.151 -0.985 1.00 86.62 158 LEU A CA 1
ATOM 1267 C C . LEU A 1 158 ? -16.107 -0.150 -1.247 1.00 86.62 158 LEU A C 1
ATOM 1269 O O . LEU A 1 158 ? -15.175 -0.063 -0.450 1.00 86.62 158 LEU A O 1
ATOM 1273 N N . ILE A 1 159 ? -16.185 0.603 -2.349 1.00 90.62 159 ILE A N 1
ATOM 1274 C CA . ILE A 1 159 ? -15.093 1.478 -2.813 1.00 90.62 159 ILE A CA 1
ATOM 1275 C C . ILE A 1 159 ? -15.269 2.956 -2.447 1.00 90.62 159 ILE A C 1
ATOM 1277 O O . ILE A 1 159 ? -14.312 3.716 -2.548 1.00 90.62 159 ILE A O 1
ATOM 1281 N N . SER A 1 160 ? -16.467 3.391 -2.043 1.00 92.12 160 SER A N 1
ATOM 1282 C CA . SER A 1 160 ? -16.743 4.786 -1.658 1.00 92.12 160 SER A CA 1
ATOM 1283 C C . SER A 1 160 ? -16.292 5.136 -0.243 1.00 92.12 160 SER A C 1
ATOM 1285 O O . SER A 1 160 ? -16.219 6.315 0.097 1.00 92.12 160 SER A O 1
ATOM 1287 N N . ARG A 1 161 ? -16.030 4.133 0.599 1.00 90.62 161 ARG A N 1
ATOM 1288 C CA . ARG A 1 161 ? -15.703 4.329 2.012 1.00 90.62 161 ARG A CA 1
ATOM 1289 C C . ARG A 1 161 ? -14.414 5.142 2.152 1.00 90.62 161 ARG A C 1
ATOM 1291 O O . ARG A 1 161 ? -13.426 4.835 1.501 1.00 90.62 161 ARG A O 1
ATOM 1298 N N . GLN A 1 162 ? -14.407 6.153 3.015 1.00 92.88 162 GLN A N 1
ATOM 1299 C CA . GLN A 1 162 ? -13.179 6.835 3.433 1.00 92.88 162 GLN A CA 1
ATOM 1300 C C . GLN A 1 162 ? -12.514 6.071 4.581 1.00 92.88 162 GLN A C 1
ATOM 1302 O O . GLN A 1 162 ? -13.163 5.298 5.291 1.00 92.88 162 GLN A O 1
ATOM 1307 N N . THR A 1 163 ? -11.213 6.280 4.780 1.00 93.69 163 THR A N 1
ATOM 1308 C CA . THR A 1 163 ? -10.539 5.738 5.963 1.00 93.69 163 THR A CA 1
ATOM 1309 C C . THR A 1 163 ? -11.168 6.381 7.207 1.00 93.69 163 THR A C 1
ATOM 1311 O O . THR A 1 163 ? -11.283 7.606 7.249 1.00 93.69 163 THR A O 1
ATOM 1314 N N . PRO A 1 164 ? -11.613 5.613 8.220 1.00 93.88 164 PRO A N 1
ATOM 1315 C CA . PRO A 1 164 ? -12.444 6.141 9.304 1.00 93.88 164 PRO A CA 1
ATOM 1316 C C . PRO A 1 164 ? -11.623 6.876 10.382 1.00 93.88 164 PRO A C 1
ATOM 1318 O O . PRO A 1 164 ? -11.848 6.700 11.578 1.00 93.88 164 PRO A O 1
ATOM 1321 N N . TRP A 1 165 ? -10.672 7.717 9.964 1.00 93.75 165 TRP A N 1
ATOM 1322 C CA . TRP A 1 165 ? -9.792 8.481 10.847 1.00 93.75 165 TRP A CA 1
ATOM 1323 C C . TRP A 1 165 ? -10.562 9.373 11.807 1.00 93.75 165 TRP A C 1
ATOM 1325 O O . TRP A 1 165 ? -10.180 9.469 12.962 1.00 93.75 165 TRP A O 1
ATOM 1335 N N . GLN A 1 166 ? -11.667 9.981 11.370 1.00 92.12 166 GLN A N 1
ATOM 1336 C CA . GLN A 1 166 ? -12.444 10.886 12.218 1.00 92.12 166 GLN A CA 1
ATOM 1337 C C . GLN A 1 166 ? -12.942 10.209 13.501 1.00 92.12 166 GLN A C 1
ATOM 1339 O O . GLN A 1 166 ? -12.976 10.844 14.549 1.00 92.12 166 GLN A O 1
ATOM 1344 N N . VAL A 1 167 ? -13.307 8.924 13.430 1.00 90.94 167 VAL A N 1
ATOM 1345 C CA . VAL A 1 167 ? -13.729 8.156 14.610 1.00 90.94 167 VAL A CA 1
ATOM 1346 C C . VAL A 1 167 ? -12.548 7.981 15.564 1.00 90.94 167 VAL A C 1
ATOM 1348 O O . VAL A 1 167 ? -12.692 8.214 16.756 1.00 90.94 167 VAL A O 1
ATOM 1351 N N . LEU A 1 168 ? -11.372 7.644 15.027 1.00 91.44 168 LEU A N 1
ATOM 1352 C CA . LEU A 1 168 ? -10.150 7.436 15.807 1.00 91.44 168 LEU A CA 1
ATOM 1353 C C . LEU A 1 168 ? -9.615 8.737 16.426 1.00 91.44 168 LEU A C 1
ATOM 1355 O O . LEU A 1 168 ? -9.184 8.741 17.570 1.00 91.44 168 LEU A O 1
ATOM 1359 N N . LEU A 1 169 ? -9.672 9.850 15.692 1.00 91.00 169 LEU A N 1
ATOM 1360 C CA . LEU A 1 169 ? -9.193 11.162 16.140 1.00 91.00 169 LEU A CA 1
ATOM 1361 C C . LEU A 1 169 ? -10.124 11.823 17.165 1.00 91.00 169 LEU A C 1
ATOM 1363 O O . LEU A 1 169 ? -9.680 12.663 17.940 1.00 91.00 169 LEU A O 1
ATOM 1367 N N . ASN A 1 170 ? -11.407 11.453 17.169 1.00 89.31 170 ASN A N 1
ATOM 1368 C CA . ASN A 1 170 ? -12.385 11.934 18.146 1.00 89.31 170 ASN A CA 1
ATOM 1369 C C . ASN A 1 170 ? -12.425 11.081 19.423 1.00 89.31 170 ASN A C 1
ATOM 1371 O O . ASN A 1 170 ? -13.220 11.381 20.317 1.00 89.31 170 ASN A O 1
ATOM 1375 N N . HIS A 1 171 ? -11.619 10.019 19.500 1.00 86.12 171 HIS A N 1
ATOM 1376 C CA . HIS A 1 171 ? -11.574 9.152 20.667 1.00 86.12 171 HIS A CA 1
ATOM 1377 C C . HIS A 1 171 ? -11.118 9.952 21.904 1.00 86.12 171 HIS A C 1
ATOM 1379 O O . HIS A 1 171 ? -10.109 10.662 21.834 1.00 86.12 171 HIS A O 1
ATOM 1385 N N . PRO A 1 172 ? -11.848 9.895 23.034 1.00 80.19 172 PRO A N 1
ATOM 1386 C CA . PRO A 1 172 ? -11.489 10.660 24.220 1.00 80.19 172 PRO A CA 1
ATOM 1387 C C . PRO A 1 172 ? -10.155 10.185 24.796 1.00 80.19 172 PRO A C 1
ATOM 1389 O O . PRO A 1 172 ? -9.906 8.988 24.927 1.00 80.19 172 PRO A O 1
ATOM 1392 N N . SER A 1 173 ? -9.317 11.128 25.225 1.00 70.19 173 SER A N 1
ATOM 1393 C CA . SER A 1 173 ? -8.109 10.779 25.964 1.00 70.19 173 SER A CA 1
ATOM 1394 C C . SER A 1 173 ? -8.490 10.144 27.302 1.00 70.19 173 SER A C 1
ATOM 1396 O O . SER A 1 173 ? -9.354 10.639 28.027 1.00 70.19 173 SER A O 1
ATOM 1398 N N . GLY A 1 174 ? -7.833 9.040 27.665 1.00 62.62 174 GLY A N 1
ATOM 1399 C CA . GLY A 1 174 ? -8.098 8.306 28.913 1.00 62.62 174 GLY A CA 1
ATOM 1400 C C . GLY A 1 174 ? -7.832 9.101 30.204 1.00 62.62 174 GLY A C 1
ATOM 1401 O O . GLY A 1 174 ? -7.988 8.569 31.304 1.00 62.62 174 GLY A O 1
ATOM 1402 N N . ASN A 1 175 ? -7.436 10.374 30.100 1.00 57.94 175 ASN A N 1
ATOM 1403 C CA . ASN A 1 175 ? -7.045 11.225 31.211 1.00 57.94 175 ASN A CA 1
ATOM 1404 C C . ASN A 1 175 ? -8.168 12.214 31.572 1.00 57.94 175 ASN A C 1
ATOM 1406 O O . ASN A 1 175 ? -8.215 13.351 31.114 1.00 57.94 175 ASN A O 1
ATOM 1410 N N . VAL A 1 176 ? -9.077 11.783 32.449 1.00 53.97 176 VAL A N 1
ATOM 1411 C CA . VAL A 1 176 ? -10.251 12.564 32.899 1.00 53.97 176 VAL A CA 1
ATOM 1412 C C . VAL A 1 176 ? -9.861 13.876 33.612 1.00 53.97 176 VAL A C 1
ATOM 1414 O O . VAL A 1 176 ? -10.664 14.801 33.714 1.00 53.97 176 VAL A O 1
ATOM 1417 N N . SER A 1 177 ? -8.626 13.979 34.111 1.00 51.91 177 SER A N 1
ATOM 1418 C CA . SER A 1 177 ? -8.120 15.101 34.915 1.00 51.91 177 SER A CA 1
ATOM 1419 C C . SER A 1 177 ? -7.347 16.164 34.127 1.00 51.91 177 SER A C 1
ATOM 1421 O O . SER A 1 177 ? -6.978 17.191 34.698 1.00 51.91 177 SER A O 1
ATOM 1423 N N . SER A 1 178 ? -7.110 15.965 32.829 1.00 46.78 178 SER A N 1
ATOM 1424 C CA . SER A 1 178 ? -6.542 16.996 31.963 1.00 46.78 178 SER A CA 1
ATOM 1425 C C . SER A 1 178 ? -7.063 16.789 30.543 1.00 46.78 178 SER A C 1
ATOM 1427 O O . SER A 1 178 ? -6.777 15.739 29.970 1.00 46.78 178 SER A O 1
ATOM 1429 N N . PRO A 1 179 ? -7.809 17.746 29.958 1.00 44.47 179 PRO A N 1
ATOM 1430 C CA . PRO A 1 179 ? -8.264 17.674 28.573 1.00 44.47 179 PRO A CA 1
ATOM 1431 C C . PRO A 1 179 ? -7.077 17.922 27.630 1.00 44.47 179 PRO A C 1
ATOM 1433 O O . PRO A 1 179 ? -7.015 18.918 26.918 1.00 44.47 179 PRO A O 1
ATOM 1436 N N . GLY A 1 180 ? -6.076 17.048 27.688 1.00 49.78 180 GLY A N 1
ATOM 1437 C CA . GLY A 1 180 ? -5.046 16.929 26.673 1.00 49.78 180 GLY A CA 1
ATOM 1438 C C . GLY A 1 180 ? -5.570 16.009 25.584 1.00 49.78 180 GLY A C 1
ATOM 1439 O O . GLY A 1 180 ? -6.125 14.952 25.883 1.00 49.78 180 GLY A O 1
ATOM 1440 N N . THR A 1 181 ? -5.424 16.418 24.331 1.00 53.62 181 THR A N 1
ATOM 1441 C CA . THR A 1 181 ? -5.689 15.568 23.172 1.00 53.62 181 THR A CA 1
ATOM 1442 C C . THR A 1 181 ? -4.778 14.347 23.257 1.00 53.62 181 THR A C 1
ATOM 1444 O O . THR A 1 181 ? -3.570 14.500 23.434 1.00 53.62 181 THR A O 1
ATOM 1447 N N . ASP A 1 182 ? -5.337 13.144 23.156 1.00 63.25 182 ASP A N 1
ATOM 1448 C CA . ASP A 1 182 ? -4.529 11.951 22.926 1.00 63.25 182 ASP A CA 1
ATOM 1449 C C . ASP A 1 182 ? -3.875 12.101 21.547 1.00 63.25 182 ASP A C 1
ATOM 1451 O O . ASP A 1 182 ? -4.546 12.012 20.518 1.00 63.25 182 ASP A O 1
ATOM 1455 N N . THR A 1 183 ? -2.583 12.441 21.515 1.00 82.50 183 THR A N 1
ATOM 1456 C CA . THR A 1 183 ? -1.885 12.692 20.248 1.00 82.50 183 THR A CA 1
ATOM 1457 C C . THR A 1 183 ? -1.568 11.398 19.517 1.00 82.50 183 THR A C 1
ATOM 1459 O O . THR A 1 183 ? -1.331 11.444 18.316 1.00 82.50 183 THR A O 1
ATOM 1462 N N . PHE A 1 184 ? -1.643 10.239 20.186 1.00 89.50 184 PHE A N 1
ATOM 1463 C CA . PHE A 1 184 ? -1.243 8.965 19.599 1.00 89.50 184 PHE A CA 1
ATOM 1464 C C . PHE A 1 184 ? -1.995 8.663 18.300 1.00 89.50 184 PHE A C 1
ATOM 1466 O O . PHE A 1 184 ? -1.375 8.273 17.318 1.00 89.50 184 PHE A O 1
ATOM 1473 N N . MET A 1 185 ? -3.319 8.853 18.258 1.00 90.75 185 MET A N 1
ATOM 1474 C CA . MET A 1 185 ? -4.105 8.568 17.047 1.00 90.75 185 MET A CA 1
ATOM 1475 C C . MET A 1 185 ? -3.780 9.527 15.897 1.00 90.75 185 MET A C 1
ATOM 1477 O O . MET A 1 185 ? -3.820 9.122 14.733 1.00 90.75 185 MET A O 1
ATOM 1481 N N . ALA A 1 186 ? -3.440 10.779 16.212 1.00 91.56 186 ALA A N 1
ATOM 1482 C CA . ALA A 1 186 ? -2.990 11.752 15.222 1.00 91.56 186 ALA A CA 1
ATOM 1483 C C . ALA A 1 186 ? -1.603 11.376 14.682 1.00 91.56 186 ALA A C 1
ATOM 1485 O O . ALA A 1 186 ? -1.447 11.236 13.469 1.00 91.56 186 ALA A O 1
ATOM 1486 N N . ASP A 1 187 ? -0.653 11.100 15.576 1.00 92.44 187 ASP A N 1
ATOM 1487 C CA . ASP A 1 187 ? 0.711 10.683 15.243 1.00 92.44 187 ASP A CA 1
ATOM 1488 C C . ASP A 1 187 ? 0.702 9.372 14.433 1.00 92.44 187 ASP A C 1
ATOM 1490 O O . ASP A 1 187 ? 1.392 9.240 13.420 1.00 92.44 187 ASP A O 1
ATOM 1494 N N . TYR A 1 188 ? -0.147 8.411 14.815 1.00 94.50 188 TYR A N 1
ATOM 1495 C CA . TYR A 1 188 ? -0.300 7.138 14.113 1.00 94.50 188 TYR A CA 1
ATOM 1496 C C .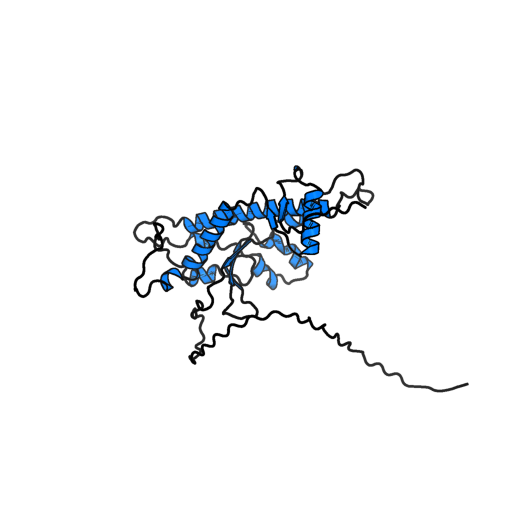 TYR A 1 188 ? -0.882 7.320 12.708 1.00 94.50 188 TYR A C 1
ATOM 1498 O O . TYR A 1 188 ? -0.392 6.710 11.753 1.00 94.50 188 TYR A O 1
ATOM 1506 N N . ARG A 1 189 ? -1.895 8.184 12.550 1.00 95.19 189 ARG A N 1
ATOM 1507 C CA . ARG A 1 189 ? -2.436 8.543 11.233 1.00 95.19 189 ARG A CA 1
ATOM 1508 C C . ARG A 1 189 ? -1.353 9.150 10.348 1.00 95.19 189 ARG A C 1
ATOM 1510 O O . ARG A 1 189 ? -1.209 8.727 9.203 1.00 95.19 189 ARG A O 1
ATOM 1517 N N . GLU A 1 190 ? -0.615 10.135 10.855 1.00 95.06 190 GLU A N 1
ATOM 1518 C CA . GLU A 1 190 ? 0.453 10.794 10.099 1.00 95.06 190 GLU A CA 1
ATOM 1519 C C . GLU A 1 190 ? 1.533 9.798 9.675 1.00 95.06 190 GLU A C 1
ATOM 1521 O O . GLU A 1 190 ? 1.908 9.768 8.505 1.00 95.06 190 GLU A O 1
ATOM 1526 N N . MET A 1 191 ? 1.959 8.917 10.582 1.00 95.38 191 MET A N 1
ATOM 1527 C CA . MET A 1 191 ? 2.954 7.887 10.291 1.00 95.38 191 MET A CA 1
ATOM 1528 C C . MET A 1 191 ? 2.469 6.887 9.227 1.00 95.38 191 MET A C 1
ATOM 1530 O O . MET A 1 191 ? 3.214 6.558 8.303 1.00 95.38 191 MET A O 1
ATOM 1534 N N . MET A 1 192 ? 1.216 6.426 9.311 1.00 96.56 192 MET A N 1
ATOM 1535 C CA . MET A 1 192 ? 0.621 5.517 8.320 1.00 96.56 192 MET A CA 1
ATOM 1536 C C . MET A 1 192 ? 0.520 6.161 6.932 1.00 96.56 192 MET A C 1
ATOM 1538 O O . MET A 1 192 ? 0.834 5.512 5.935 1.00 96.56 192 MET A O 1
ATOM 1542 N N . LEU A 1 193 ? 0.103 7.430 6.855 1.00 95.75 193 LEU A N 1
ATOM 1543 C CA . LEU A 1 193 ? -0.015 8.158 5.587 1.00 95.75 193 LEU A CA 1
ATOM 1544 C C . LEU A 1 193 ? 1.356 8.495 4.991 1.00 95.75 193 LEU A C 1
ATOM 1546 O O . LEU A 1 193 ? 1.570 8.277 3.802 1.00 95.75 193 LEU A O 1
ATOM 1550 N N . ALA A 1 194 ? 2.314 8.923 5.813 1.00 95.75 194 ALA A N 1
ATOM 1551 C CA . ALA A 1 194 ? 3.683 9.150 5.361 1.00 95.75 194 ALA A CA 1
ATOM 1552 C C . ALA A 1 194 ? 4.304 7.861 4.804 1.00 95.75 194 ALA A C 1
ATOM 1554 O O . ALA A 1 194 ? 4.934 7.872 3.749 1.00 95.75 194 ALA A O 1
ATOM 1555 N N . TYR A 1 195 ? 4.092 6.723 5.471 1.00 96.81 195 TYR A N 1
ATOM 1556 C CA . TYR A 1 195 ? 4.583 5.441 4.976 1.00 96.81 195 TYR A CA 1
ATOM 1557 C C . TYR A 1 195 ? 3.881 4.978 3.700 1.00 96.81 195 TYR A C 1
ATOM 1559 O O . TYR A 1 195 ? 4.539 4.438 2.812 1.00 96.81 195 TYR A O 1
ATOM 1567 N N . PHE A 1 196 ? 2.573 5.220 3.578 1.00 96.12 196 PHE A N 1
ATOM 1568 C CA . PHE A 1 196 ? 1.830 4.980 2.342 1.00 96.12 196 PHE A CA 1
ATOM 1569 C C . PHE A 1 196 ? 2.469 5.719 1.157 1.00 96.12 196 PHE A C 1
ATOM 1571 O O . PHE A 1 196 ? 2.729 5.098 0.125 1.00 96.12 196 PHE A O 1
ATOM 1578 N N . ASP A 1 197 ? 2.793 7.003 1.326 1.00 95.06 197 ASP A N 1
ATOM 1579 C CA . ASP A 1 197 ? 3.435 7.811 0.285 1.00 95.06 197 ASP A CA 1
ATOM 1580 C C . ASP A 1 197 ? 4.852 7.305 -0.039 1.00 95.06 197 ASP A C 1
ATOM 1582 O O . ASP A 1 197 ? 5.227 7.195 -1.207 1.00 95.06 197 ASP A O 1
ATOM 1586 N N . LEU A 1 198 ? 5.633 6.890 0.966 1.00 95.44 198 LEU A N 1
ATOM 1587 C CA . LEU A 1 198 ? 6.946 6.277 0.725 1.00 95.44 198 LEU A CA 1
ATOM 1588 C C . LEU A 1 198 ? 6.826 4.962 -0.061 1.00 95.44 198 LEU A C 1
ATOM 1590 O O . LEU A 1 198 ? 7.601 4.726 -0.989 1.00 95.44 198 LEU A O 1
ATOM 1594 N N . CYS A 1 199 ? 5.854 4.109 0.273 1.00 95.75 199 CYS A N 1
ATOM 1595 C CA . CYS A 1 199 ? 5.569 2.884 -0.474 1.00 95.75 199 CYS A CA 1
ATOM 1596 C C . CYS A 1 199 ? 5.131 3.177 -1.915 1.00 95.75 199 CYS A C 1
ATOM 1598 O O . CYS A 1 199 ? 5.523 2.443 -2.827 1.00 95.75 199 CYS A O 1
ATOM 1600 N N . ALA A 1 200 ? 4.357 4.240 -2.138 1.00 94.50 200 ALA A N 1
ATOM 1601 C CA . ALA A 1 200 ? 3.948 4.688 -3.466 1.00 94.50 200 ALA A CA 1
ATOM 1602 C C . ALA A 1 200 ? 5.151 5.045 -4.351 1.00 94.50 200 ALA A C 1
ATOM 1604 O O . ALA A 1 200 ? 5.250 4.576 -5.485 1.00 94.50 200 ALA A O 1
ATOM 1605 N N . GLU A 1 201 ? 6.092 5.816 -3.809 1.00 94.19 201 GLU A N 1
ATOM 1606 C CA . GLU A 1 201 ? 7.320 6.206 -4.506 1.00 94.19 201 GLU A CA 1
ATOM 1607 C C . GLU A 1 201 ? 8.221 4.994 -4.784 1.00 94.19 201 GLU A C 1
ATOM 1609 O O . GLU A 1 201 ? 8.641 4.765 -5.918 1.00 94.19 201 GLU A O 1
ATOM 1614 N N . VAL A 1 202 ? 8.456 4.149 -3.771 1.00 95.69 202 VAL A N 1
ATOM 1615 C CA . VAL A 1 202 ? 9.287 2.939 -3.921 1.00 95.69 202 VAL A CA 1
ATOM 1616 C C . VAL A 1 202 ? 8.700 1.990 -4.964 1.00 95.69 202 VAL A C 1
ATOM 1618 O O . VAL A 1 202 ? 9.439 1.388 -5.739 1.00 95.69 202 VAL A O 1
ATOM 1621 N N . SER A 1 203 ? 7.375 1.834 -4.996 1.00 95.81 203 SER A N 1
ATOM 1622 C CA . SER A 1 203 ? 6.722 0.958 -5.973 1.00 95.81 203 SER A CA 1
ATOM 1623 C C . SER A 1 203 ? 6.845 1.485 -7.402 1.00 95.81 203 SER A C 1
ATOM 1625 O O . SER A 1 203 ? 7.060 0.674 -8.300 1.00 95.81 203 SER A O 1
ATOM 1627 N N . ILE A 1 204 ? 6.818 2.803 -7.628 1.00 95.69 204 ILE A N 1
ATOM 1628 C CA . ILE A 1 204 ? 7.154 3.382 -8.940 1.00 95.69 204 ILE A CA 1
ATOM 1629 C C . ILE A 1 204 ? 8.595 3.058 -9.332 1.00 95.69 204 ILE A C 1
ATOM 1631 O O . ILE A 1 204 ? 8.830 2.616 -10.455 1.00 95.69 204 ILE A O 1
ATOM 1635 N N . ASP A 1 205 ? 9.558 3.221 -8.426 1.00 96.62 205 ASP A N 1
ATOM 1636 C CA . ASP A 1 205 ? 10.960 2.918 -8.733 1.00 96.62 205 ASP A CA 1
ATOM 1637 C C . ASP A 1 205 ? 11.163 1.424 -9.041 1.00 96.62 205 ASP A C 1
ATOM 1639 O O . ASP A 1 205 ? 11.848 1.064 -10.002 1.00 96.62 205 ASP A O 1
ATOM 1643 N N . VAL A 1 206 ? 10.470 0.535 -8.326 1.00 96.62 206 VAL A N 1
ATOM 1644 C CA . VAL A 1 206 ? 10.416 -0.896 -8.664 1.00 96.62 206 VAL A CA 1
ATOM 1645 C C . VAL A 1 206 ? 9.807 -1.127 -10.052 1.00 96.62 206 VAL A C 1
ATOM 1647 O O . VAL A 1 206 ? 10.358 -1.903 -10.834 1.00 96.62 206 VAL A O 1
ATOM 1650 N N . LEU A 1 207 ? 8.708 -0.452 -10.399 1.00 96.50 207 LEU A N 1
ATOM 1651 C CA . LEU A 1 207 ? 8.065 -0.576 -11.711 1.00 96.50 207 LEU A CA 1
ATOM 1652 C C . LEU A 1 207 ? 8.960 -0.078 -12.857 1.00 96.50 207 LEU A C 1
ATOM 1654 O O . LEU A 1 207 ? 8.977 -0.697 -13.922 1.00 96.50 207 LEU A O 1
ATOM 1658 N N . ARG A 1 208 ? 9.766 0.966 -12.634 1.00 96.56 208 ARG A N 1
ATOM 1659 C CA . ARG A 1 208 ? 10.790 1.430 -13.588 1.00 96.56 208 ARG A CA 1
ATOM 1660 C C . ARG A 1 208 ? 11.840 0.353 -13.850 1.00 96.56 208 ARG A C 1
ATOM 1662 O O . ARG A 1 208 ? 12.172 0.075 -15.003 1.00 96.56 208 ARG A O 1
ATOM 1669 N N . HIS A 1 209 ? 12.319 -0.300 -12.791 1.00 97.12 209 HIS A N 1
ATOM 1670 C CA . HIS A 1 209 ? 13.233 -1.438 -12.904 1.00 97.12 209 HIS A CA 1
ATOM 1671 C C . HIS A 1 209 ? 12.596 -2.634 -13.622 1.00 97.12 209 HIS A C 1
ATOM 1673 O O . HIS A 1 209 ? 13.247 -3.260 -14.455 1.00 97.12 209 HIS A O 1
ATOM 1679 N N . ILE A 1 210 ? 11.319 -2.932 -13.365 1.00 96.44 210 ILE A N 1
ATOM 1680 C CA . ILE A 1 210 ? 10.586 -3.972 -14.102 1.00 96.44 210 ILE A CA 1
ATOM 1681 C C . ILE A 1 210 ? 10.508 -3.613 -15.590 1.00 96.44 210 ILE A C 1
ATOM 1683 O O . ILE A 1 210 ? 10.802 -4.460 -16.429 1.00 96.44 210 ILE A O 1
ATOM 1687 N N . SER A 1 211 ? 10.176 -2.364 -15.928 1.00 95.62 211 SER A N 1
ATOM 1688 C CA . SER A 1 211 ? 10.112 -1.899 -17.318 1.00 95.62 211 SER A CA 1
ATOM 1689 C C . SER A 1 211 ? 11.453 -2.064 -18.046 1.00 95.62 211 SER A C 1
ATOM 1691 O O . SER A 1 211 ? 11.517 -2.646 -19.133 1.00 95.62 211 SER A O 1
ATOM 1693 N N . CYS A 1 212 ? 12.547 -1.643 -17.400 1.00 95.25 212 CYS A N 1
ATOM 1694 C CA . CYS A 1 212 ? 13.908 -1.819 -17.905 1.00 95.25 212 CYS A CA 1
ATOM 1695 C C . CYS A 1 212 ? 14.267 -3.301 -18.096 1.00 95.25 212 CYS A C 1
ATOM 1697 O O . CYS A 1 212 ? 14.729 -3.682 -19.169 1.00 95.25 212 CYS A O 1
ATOM 1699 N N . GLY A 1 213 ? 14.014 -4.152 -17.098 1.00 94.38 213 GLY A N 1
ATOM 1700 C CA . GLY A 1 213 ? 14.337 -5.580 -17.170 1.00 94.38 213 GLY A CA 1
ATOM 1701 C C . GLY A 1 213 ? 13.526 -6.336 -18.229 1.00 94.38 213 GLY A C 1
ATOM 1702 O O . GLY A 1 213 ? 14.024 -7.280 -18.836 1.00 94.38 213 GLY A O 1
ATOM 1703 N N . LEU A 1 214 ? 12.283 -5.914 -18.484 1.00 94.56 214 LEU A N 1
ATOM 1704 C CA . LEU A 1 214 ? 11.446 -6.460 -19.556 1.00 94.56 214 LEU A CA 1
ATOM 1705 C C . LEU A 1 214 ? 11.848 -5.938 -20.944 1.00 94.56 214 LEU A C 1
ATOM 1707 O O . LEU A 1 214 ? 11.346 -6.430 -21.953 1.00 94.56 214 LEU A O 1
ATOM 1711 N N . GLY A 1 215 ? 12.744 -4.952 -21.006 1.00 92.38 215 GLY A N 1
ATOM 1712 C CA . GLY A 1 215 ? 13.190 -4.345 -22.251 1.00 92.38 215 GLY A CA 1
ATOM 1713 C C . GLY A 1 215 ? 12.119 -3.501 -22.939 1.00 92.38 215 GLY A C 1
ATOM 1714 O O . GLY A 1 215 ? 12.139 -3.391 -24.166 1.00 92.38 215 GLY A O 1
ATOM 1715 N N . VAL A 1 216 ? 11.182 -2.921 -22.180 1.00 91.25 216 VAL A N 1
ATOM 1716 C CA . VAL A 1 216 ? 10.126 -2.066 -22.737 1.00 91.25 216 VAL A CA 1
ATOM 1717 C C . VAL A 1 216 ? 10.747 -0.784 -23.285 1.00 91.25 216 VAL A C 1
ATOM 1719 O O . VAL A 1 216 ? 11.547 -0.124 -22.619 1.00 91.25 216 VAL A O 1
ATOM 1722 N N . ARG A 1 217 ? 10.381 -0.431 -24.517 1.00 89.81 217 ARG A N 1
ATOM 1723 C CA . ARG A 1 217 ? 10.875 0.759 -25.215 1.00 89.81 217 ARG A CA 1
ATOM 1724 C C . ARG A 1 217 ? 9.705 1.585 -25.743 1.00 89.81 217 ARG A C 1
ATOM 1726 O O . ARG A 1 217 ? 8.693 0.987 -26.122 1.00 89.81 217 ARG A O 1
ATOM 1733 N N . PRO A 1 218 ? 9.848 2.918 -25.825 1.00 84.88 218 PRO A N 1
ATOM 1734 C CA . PRO A 1 218 ? 8.841 3.781 -26.420 1.00 84.88 218 PRO A CA 1
ATOM 1735 C C . PRO A 1 218 ? 8.487 3.343 -27.84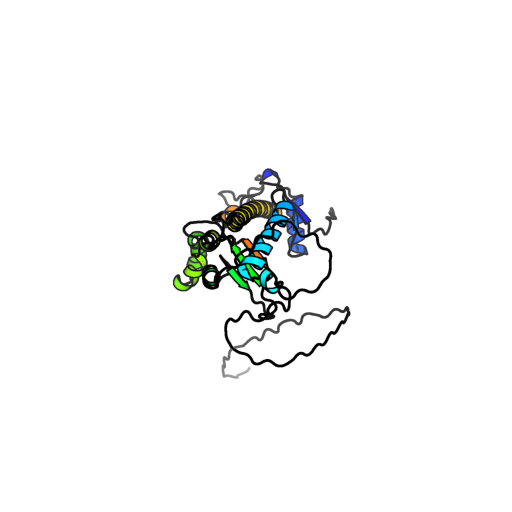4 1.00 84.88 218 PRO A C 1
ATOM 1737 O O . PRO A 1 218 ? 9.358 3.037 -28.664 1.00 84.88 218 PRO A O 1
ATOM 1740 N N . THR A 1 219 ? 7.192 3.327 -28.145 1.00 77.12 219 THR A N 1
ATOM 1741 C CA . THR A 1 219 ? 6.685 3.056 -29.494 1.00 77.12 219 THR A CA 1
ATOM 1742 C C . THR A 1 219 ? 6.830 4.285 -30.389 1.00 77.12 219 THR A C 1
ATOM 1744 O O . THR A 1 219 ? 6.406 5.376 -30.008 1.00 77.12 219 THR A O 1
ATOM 1747 N N . ILE A 1 220 ? 7.361 4.118 -31.604 1.00 70.81 220 ILE A N 1
ATOM 1748 C CA . ILE A 1 220 ? 7.356 5.184 -32.616 1.00 70.81 220 ILE A CA 1
ATOM 1749 C C . ILE A 1 220 ? 5.964 5.347 -33.244 1.00 70.81 220 ILE A C 1
ATOM 1751 O O . ILE A 1 220 ? 5.212 4.372 -33.334 1.00 70.81 220 ILE A O 1
ATOM 1755 N N . PRO A 1 221 ? 5.627 6.540 -33.773 1.00 62.31 221 PRO A N 1
ATOM 1756 C CA . PRO A 1 221 ? 4.341 6.802 -34.431 1.00 62.31 221 PRO A CA 1
ATOM 1757 C C . PRO A 1 221 ? 4.010 5.870 -35.610 1.00 62.31 221 PRO A C 1
ATOM 1759 O O . PRO A 1 221 ? 2.849 5.732 -35.978 1.00 62.31 221 PRO A O 1
ATOM 1762 N N . GLN A 1 222 ? 5.018 5.232 -36.210 1.00 63.94 222 GLN A N 1
ATOM 1763 C CA . GLN A 1 222 ? 4.880 4.299 -37.338 1.00 63.94 222 GLN A CA 1
ATOM 1764 C C . GLN A 1 222 ? 4.677 2.836 -36.895 1.00 63.94 222 GLN A C 1
ATOM 1766 O O . GLN A 1 222 ? 4.539 1.954 -37.739 1.00 63.94 222 GLN A O 1
ATOM 1771 N N . GLY A 1 223 ? 4.617 2.585 -35.582 1.00 61.06 223 GLY A N 1
ATOM 1772 C CA . GLY A 1 223 ? 4.499 1.258 -34.988 1.00 61.06 223 GLY A CA 1
ATOM 1773 C C . GLY A 1 223 ? 5.860 0.597 -34.761 1.00 61.06 223 GLY A C 1
ATOM 1774 O O . GLY A 1 223 ? 6.721 0.585 -35.635 1.00 61.06 223 GLY A O 1
ATOM 1775 N N . GLY A 1 224 ? 6.039 0.024 -33.570 1.00 64.38 224 GLY A N 1
ATOM 1776 C CA . GLY A 1 224 ? 7.260 -0.670 -33.151 1.00 64.38 224 GLY A CA 1
ATOM 1777 C C . GLY A 1 224 ? 8.128 0.130 -32.166 1.00 64.38 224 GLY A C 1
ATOM 1778 O O . GLY A 1 224 ? 7.973 1.344 -32.055 1.00 64.38 224 GLY A O 1
ATOM 1779 N N . PRO A 1 225 ? 9.004 -0.541 -31.401 1.00 68.88 225 PRO A N 1
ATOM 1780 C CA . PRO A 1 225 ? 9.921 0.114 -30.471 1.00 68.88 225 PRO A CA 1
ATOM 1781 C C . PRO A 1 225 ? 11.030 0.862 -31.223 1.00 68.88 225 PRO A C 1
ATOM 1783 O O . PRO A 1 225 ? 11.582 0.317 -32.178 1.00 68.88 225 PRO A O 1
ATOM 1786 N N . ASP A 1 226 ? 11.396 2.069 -30.781 1.00 68.69 226 ASP A N 1
ATOM 1787 C CA . ASP A 1 226 ? 12.589 2.758 -31.295 1.00 68.69 226 ASP A CA 1
ATOM 1788 C C . ASP A 1 226 ? 13.865 2.087 -30.742 1.00 68.69 226 ASP A C 1
ATOM 1790 O O . ASP A 1 226 ? 14.125 2.177 -29.536 1.00 68.69 226 ASP A O 1
ATOM 1794 N N . PRO A 1 227 ? 14.694 1.429 -31.574 1.00 65.38 227 PRO A N 1
ATOM 1795 C CA . PRO A 1 227 ? 15.918 0.778 -31.114 1.00 65.38 227 PRO A CA 1
ATOM 1796 C C . PRO A 1 227 ? 17.006 1.763 -30.654 1.00 65.38 227 PRO A C 1
ATOM 1798 O O . PRO A 1 227 ? 17.922 1.341 -29.950 1.00 65.38 227 PRO A O 1
ATOM 1801 N N . ALA A 1 228 ? 16.925 3.045 -31.030 1.00 69.50 228 ALA A N 1
ATOM 1802 C CA . ALA A 1 228 ? 17.845 4.088 -30.571 1.00 69.50 228 ALA A CA 1
ATOM 1803 C C . ALA A 1 228 ? 17.389 4.755 -29.262 1.00 69.50 228 ALA A C 1
ATOM 1805 O O . ALA A 1 228 ? 18.198 5.388 -28.580 1.00 69.50 228 ALA A O 1
ATOM 1806 N N . SER A 1 229 ? 16.116 4.603 -28.893 1.00 75.50 229 SER A N 1
ATOM 1807 C CA . SER A 1 229 ? 15.578 5.141 -27.644 1.00 75.50 229 SER A CA 1
ATOM 1808 C C . SER A 1 229 ? 16.009 4.310 -26.431 1.00 75.50 229 SER A C 1
ATOM 1810 O O . SER A 1 229 ? 16.247 3.103 -26.532 1.00 75.50 229 SER A O 1
ATOM 1812 N N . GLY A 1 230 ? 16.113 4.955 -25.267 1.00 85.19 230 GLY A N 1
ATOM 1813 C CA . GLY A 1 230 ? 16.279 4.263 -23.986 1.00 85.19 230 GLY A CA 1
ATOM 1814 C C . GLY A 1 230 ? 15.056 3.416 -23.602 1.00 85.19 230 GLY A C 1
ATOM 1815 O O . GLY A 1 230 ? 14.110 3.260 -24.373 1.00 85.19 230 GLY A O 1
ATOM 1816 N N . TYR A 1 231 ? 15.068 2.857 -22.393 1.00 90.38 231 TYR A N 1
ATOM 1817 C CA . TYR A 1 231 ? 13.903 2.149 -21.852 1.00 90.38 231 TYR A CA 1
ATOM 1818 C C . TYR A 1 231 ? 12.757 3.121 -21.546 1.00 90.38 231 TYR A C 1
ATOM 1820 O O . TYR A 1 231 ? 12.997 4.244 -21.100 1.00 90.38 231 TYR A O 1
ATOM 1828 N N . ASP A 1 232 ? 11.515 2.675 -21.738 1.00 92.69 232 ASP A N 1
ATOM 1829 C CA . ASP A 1 232 ? 10.327 3.418 -21.307 1.00 92.69 232 ASP A CA 1
ATOM 1830 C C . ASP A 1 232 ? 10.110 3.204 -19.806 1.00 92.69 232 ASP A C 1
ATOM 1832 O O . ASP A 1 232 ? 9.372 2.319 -19.373 1.00 92.69 232 ASP A O 1
ATOM 1836 N N . LEU A 1 233 ? 10.814 3.977 -18.986 1.00 93.69 233 LEU A N 1
ATOM 1837 C CA . LEU A 1 233 ? 10.778 3.806 -17.534 1.00 93.69 233 LEU A CA 1
ATOM 1838 C C . LEU A 1 233 ? 9.397 4.122 -16.939 1.00 93.69 233 LEU A C 1
ATOM 1840 O O . LEU A 1 233 ? 9.040 3.554 -15.912 1.00 93.69 233 LEU A O 1
ATOM 1844 N N . ASP A 1 234 ? 8.592 4.949 -17.604 1.00 93.62 234 ASP A N 1
ATOM 1845 C CA . ASP A 1 234 ? 7.276 5.365 -17.115 1.00 93.62 234 ASP A CA 1
ATOM 1846 C C . ASP A 1 234 ? 6.119 4.546 -17.709 1.00 93.62 234 ASP A C 1
ATOM 1848 O O . ASP A 1 234 ? 4.954 4.859 -17.458 1.00 93.62 234 ASP A O 1
ATOM 1852 N N . PHE A 1 235 ? 6.412 3.453 -18.423 1.00 93.44 235 PHE A N 1
ATOM 1853 C CA . PHE A 1 235 ? 5.411 2.567 -19.028 1.00 93.44 235 PHE A CA 1
ATOM 1854 C C . PHE A 1 235 ? 4.288 2.154 -18.059 1.00 93.44 235 PHE A C 1
ATOM 1856 O O . PHE A 1 235 ? 3.112 2.127 -18.425 1.00 93.44 235 PHE A O 1
ATOM 1863 N N . PHE A 1 236 ? 4.633 1.844 -16.803 1.00 93.44 236 PHE A N 1
ATOM 1864 C CA . PHE A 1 236 ? 3.662 1.416 -15.791 1.00 93.44 236 PHE A CA 1
ATOM 1865 C C . PHE A 1 236 ? 3.024 2.567 -15.000 1.00 93.44 236 PHE A C 1
ATOM 1867 O O . PHE A 1 236 ? 2.016 2.358 -14.321 1.00 93.44 236 PHE A O 1
ATOM 1874 N N . THR A 1 237 ? 3.563 3.784 -15.095 1.00 90.38 237 THR A N 1
ATOM 1875 C CA . THR A 1 237 ? 3.091 4.955 -14.344 1.00 90.38 237 THR A CA 1
ATOM 1876 C C . THR A 1 237 ? 1.588 5.219 -14.528 1.00 90.38 237 THR A C 1
ATOM 1878 O O . THR A 1 237 ? 0.919 5.460 -13.520 1.00 90.38 237 THR A O 1
ATOM 1881 N N . PRO A 1 238 ? 0.987 5.107 -15.733 1.00 90.00 238 PRO A N 1
ATOM 1882 C CA . PRO A 1 238 ? -0.455 5.303 -15.914 1.00 90.00 238 PRO A CA 1
ATOM 1883 C C . PRO A 1 238 ? -1.345 4.335 -15.121 1.00 90.00 238 PRO A C 1
ATOM 1885 O O . PRO A 1 238 ? -2.489 4.671 -14.824 1.00 90.00 238 PRO A O 1
ATOM 1888 N N . PHE A 1 239 ? -0.843 3.144 -14.782 1.00 86.44 239 PHE A N 1
ATOM 1889 C CA . PHE A 1 239 ? -1.584 2.152 -13.994 1.00 86.44 239 PHE A CA 1
ATOM 1890 C C . PHE A 1 239 ? -1.433 2.371 -12.484 1.00 86.44 239 PHE A C 1
ATOM 1892 O O . PHE A 1 239 ? -2.252 1.882 -11.711 1.00 86.44 239 PHE A O 1
ATOM 1899 N N . HIS A 1 240 ? -0.410 3.120 -12.066 1.00 89.88 240 HIS A N 1
ATOM 1900 C CA . HIS A 1 240 ? -0.056 3.319 -10.659 1.00 89.88 240 HIS A CA 1
ATOM 1901 C C . HIS A 1 240 ? -0.371 4.729 -10.138 1.00 89.88 240 HIS A C 1
ATOM 1903 O O . HIS A 1 240 ? -0.608 4.915 -8.948 1.00 89.88 240 HIS A O 1
ATOM 1909 N N . ASN A 1 241 ? -0.440 5.732 -11.021 1.00 88.44 241 ASN A N 1
ATOM 1910 C CA . ASN A 1 241 ? -0.578 7.157 -10.679 1.00 88.44 241 ASN A CA 1
ATOM 1911 C C . ASN A 1 241 ? -1.861 7.529 -9.911 1.00 88.44 241 ASN A C 1
ATOM 1913 O O . ASN A 1 241 ? -1.913 8.563 -9.239 1.00 88.44 241 ASN A O 1
ATOM 1917 N N . LYS A 1 242 ? -2.906 6.699 -9.986 1.00 90.12 242 LYS A N 1
ATOM 1918 C CA . LYS A 1 242 ? -4.128 6.886 -9.195 1.00 90.12 242 LYS A CA 1
ATOM 1919 C C . LYS A 1 242 ? -3.888 6.637 -7.709 1.00 90.12 242 LYS A C 1
ATOM 1921 O O . LYS A 1 242 ? -4.662 7.133 -6.893 1.00 90.12 242 LYS A O 1
ATOM 1926 N N . LEU A 1 243 ? -2.801 5.949 -7.361 1.00 91.38 243 LEU A N 1
ATOM 1927 C CA . LEU A 1 243 ? -2.482 5.498 -6.009 1.00 91.38 243 LEU A CA 1
ATOM 1928 C C . LEU A 1 243 ? -3.617 4.652 -5.424 1.00 91.38 243 LEU A C 1
ATOM 1930 O O . LEU A 1 243 ? -4.040 4.828 -4.283 1.00 91.38 243 LEU A O 1
ATOM 1934 N N . ASP A 1 244 ? -4.157 3.771 -6.265 1.00 89.50 244 ASP A N 1
ATOM 1935 C CA . ASP A 1 244 ? -5.312 2.938 -5.953 1.00 89.50 244 ASP A CA 1
ATOM 1936 C C . ASP A 1 244 ? -4.928 1.625 -5.249 1.00 89.50 244 ASP A C 1
ATOM 1938 O O . ASP A 1 244 ? -5.420 0.535 -5.544 1.00 89.50 244 ASP A O 1
ATOM 1942 N N . PHE A 1 245 ? -4.006 1.722 -4.306 1.00 89.38 245 PHE A N 1
ATOM 1943 C CA . PHE A 1 245 ? -3.561 0.619 -3.466 1.00 89.38 245 PHE A CA 1
ATOM 1944 C C . PHE A 1 245 ? -3.928 0.893 -2.011 1.00 89.38 245 PHE A C 1
ATOM 1946 O O . PHE A 1 245 ? -4.218 2.028 -1.630 1.00 89.38 245 PHE A O 1
ATOM 1953 N N . ASP A 1 246 ? -3.907 -0.165 -1.205 1.00 91.56 246 ASP A N 1
ATOM 1954 C CA . ASP A 1 246 ? -4.193 -0.091 0.221 1.00 91.56 246 ASP A CA 1
ATOM 1955 C C . ASP A 1 246 ? -2.952 -0.537 1.009 1.00 91.56 246 ASP A C 1
ATOM 1957 O O . ASP A 1 246 ? -2.329 -1.558 0.706 1.00 91.56 246 ASP A O 1
ATOM 1961 N N . LEU A 1 247 ? -2.598 0.228 2.037 1.00 94.81 247 LEU A N 1
ATOM 1962 C CA . LEU A 1 247 ? -1.646 -0.152 3.070 1.00 94.81 247 LEU A CA 1
ATOM 1963 C C . LEU A 1 247 ? -2.413 -0.827 4.206 1.00 94.81 247 LEU A C 1
ATOM 1965 O O . LEU A 1 247 ? -3.350 -0.254 4.759 1.00 94.81 247 LEU A O 1
ATOM 1969 N N . GLN A 1 248 ? -2.000 -2.033 4.584 1.00 94.81 248 GLN A N 1
ATOM 1970 C CA . GLN A 1 248 ? -2.688 -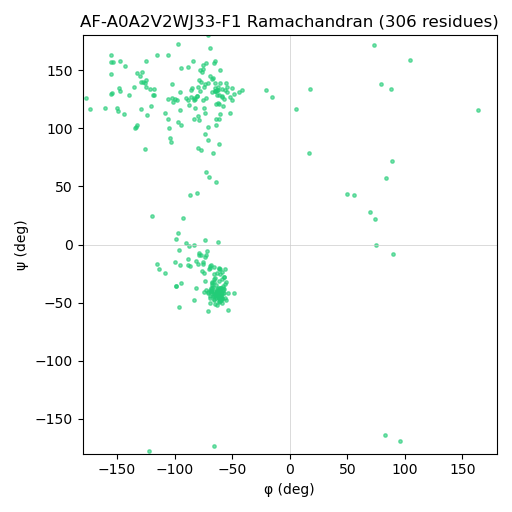2.816 5.603 1.00 94.81 248 GLN A CA 1
ATOM 1971 C C . GLN A 1 248 ? -1.770 -3.136 6.778 1.00 94.81 248 GLN A C 1
ATOM 1973 O O . GLN A 1 248 ? -0.782 -3.856 6.629 1.00 94.81 248 GLN A O 1
ATOM 1978 N N . ALA A 1 249 ? -2.153 -2.672 7.965 1.00 95.31 249 ALA A N 1
ATOM 1979 C CA . ALA A 1 249 ? -1.593 -3.160 9.214 1.00 95.31 249 ALA A CA 1
ATOM 1980 C C . ALA A 1 249 ? -2.280 -4.483 9.577 1.00 95.31 249 ALA A C 1
ATOM 1982 O O . ALA A 1 249 ? -3.510 -4.558 9.601 1.00 95.31 249 ALA A O 1
ATOM 1983 N N . LYS A 1 250 ? -1.487 -5.526 9.841 1.00 93.56 250 LYS A N 1
ATOM 1984 C CA . LYS A 1 250 ? -1.965 -6.858 10.237 1.00 93.56 250 LYS A CA 1
ATOM 1985 C C . LYS A 1 250 ? -1.446 -7.201 11.620 1.00 93.56 250 LYS A C 1
ATOM 1987 O O . LYS A 1 250 ? -0.238 -7.162 11.851 1.00 93.56 250 LYS A O 1
ATOM 1992 N N . TYR A 1 251 ? -2.343 -7.606 12.502 1.00 91.69 251 TYR A N 1
ATOM 1993 C CA . TYR A 1 251 ? -2.025 -8.092 13.831 1.00 91.69 251 TYR A CA 1
ATOM 1994 C C . TYR A 1 251 ? -2.490 -9.534 13.976 1.00 91.69 251 TYR A C 1
ATOM 1996 O O . TYR A 1 251 ? -3.635 -9.868 13.678 1.00 91.69 251 TYR A O 1
ATOM 2004 N N . TYR A 1 252 ? -1.569 -10.384 14.420 1.00 87.19 252 TYR A N 1
ATOM 2005 C CA . TYR A 1 252 ? -1.785 -11.809 14.635 1.00 87.19 252 TYR A CA 1
ATOM 2006 C C . TYR A 1 252 ? -1.895 -12.033 16.148 1.00 87.19 252 TYR A C 1
ATOM 2008 O O . TYR A 1 252 ? -0.861 -12.033 16.827 1.00 87.19 252 TYR A O 1
ATOM 2016 N N . PRO A 1 253 ? -3.112 -12.173 16.704 1.00 75.12 253 PRO A N 1
ATOM 2017 C CA . PRO A 1 253 ? -3.290 -12.432 18.126 1.00 75.12 253 PRO A CA 1
ATOM 2018 C C . PRO A 1 253 ? -2.618 -13.750 18.523 1.00 75.12 253 PRO A C 1
ATOM 2020 O O . PRO A 1 253 ? -2.530 -14.684 17.725 1.00 75.12 253 PRO A O 1
ATOM 2023 N N . GLN A 1 254 ? -2.158 -13.860 19.771 1.00 69.56 254 GLN A N 1
ATOM 2024 C CA . GLN A 1 254 ? -1.600 -15.125 20.247 1.00 69.56 254 GLN A CA 1
ATOM 2025 C C . GLN A 1 254 ? -2.685 -16.213 20.253 1.00 69.56 254 GLN A C 1
ATOM 2027 O O . GLN A 1 254 ? -3.784 -16.006 20.777 1.00 69.56 254 GLN A O 1
ATOM 2032 N N . LEU A 1 255 ? -2.362 -17.387 19.701 1.00 56.56 255 LEU A N 1
ATOM 2033 C CA . LEU A 1 255 ? -3.235 -18.565 19.716 1.00 56.56 255 LEU A CA 1
ATOM 2034 C C . LEU A 1 255 ? -3.738 -18.831 21.146 1.00 56.56 255 LEU A C 1
ATOM 2036 O O . LEU A 1 255 ? -2.948 -18.965 22.080 1.00 56.56 255 LEU A O 1
ATOM 2040 N N . GLY A 1 256 ? -5.061 -18.889 21.323 1.00 51.47 256 GLY A N 1
ATOM 2041 C CA . GLY A 1 256 ? -5.704 -19.099 22.626 1.00 51.47 256 GLY A CA 1
ATOM 2042 C C . GLY A 1 256 ? -6.018 -17.831 23.436 1.00 51.47 256 GLY A C 1
ATOM 2043 O O . GLY A 1 256 ? -6.754 -17.930 24.414 1.00 51.47 256 GLY A O 1
ATOM 2044 N N . GLN A 1 257 ? -5.560 -16.639 23.024 1.00 49.12 257 GLN A N 1
ATOM 2045 C CA . GLN A 1 257 ? -6.053 -15.361 23.570 1.00 49.12 257 GLN A CA 1
ATOM 2046 C C . GLN A 1 257 ? -7.404 -14.936 22.985 1.00 49.12 257 GLN A C 1
ATOM 2048 O O . GLN A 1 257 ? -8.028 -14.018 23.516 1.00 49.12 257 GLN A O 1
ATOM 2053 N N . VAL A 1 258 ? -7.915 -15.648 21.970 1.00 45.62 258 VAL A N 1
ATOM 2054 C CA . VAL A 1 258 ? -9.317 -15.575 21.522 1.00 45.62 258 VAL A CA 1
ATOM 2055 C C . VAL A 1 258 ? -10.217 -16.217 22.589 1.00 45.62 258 VAL A C 1
ATOM 2057 O O . VAL A 1 258 ? -10.950 -17.178 22.368 1.00 45.62 258 VAL A O 1
ATOM 2060 N N . THR A 1 259 ? -10.157 -15.693 23.810 1.00 41.38 259 THR A N 1
ATOM 2061 C CA . THR A 1 259 ? -11.156 -15.959 24.832 1.00 41.38 259 THR A CA 1
ATOM 2062 C C . THR A 1 259 ? -12.400 -15.219 24.377 1.00 41.38 259 THR A C 1
ATOM 2064 O O . THR A 1 259 ? -12.531 -14.036 24.652 1.00 41.38 259 THR A O 1
ATOM 2067 N N . ARG A 1 260 ? -13.249 -15.907 23.598 1.00 43.09 260 ARG A N 1
ATOM 2068 C CA . ARG A 1 260 ? -14.632 -15.546 23.240 1.00 43.09 260 ARG A CA 1
ATOM 2069 C C . ARG A 1 260 ? -14.961 -14.068 23.500 1.00 43.09 260 ARG A C 1
ATOM 2071 O O . ARG A 1 260 ? -15.626 -13.749 24.484 1.00 43.09 260 ARG A O 1
ATOM 2078 N N . MET A 1 261 ? -14.533 -13.170 22.611 1.00 39.75 261 MET A N 1
ATOM 2079 C CA . MET A 1 261 ? -15.224 -11.889 22.500 1.00 39.75 261 MET A CA 1
ATOM 2080 C C . MET A 1 261 ? -16.658 -12.231 22.085 1.00 39.75 261 MET A C 1
ATOM 2082 O O . MET A 1 261 ? -16.892 -12.765 21.000 1.00 39.75 261 MET A O 1
ATOM 2086 N N . ASN A 1 262 ? -17.585 -12.067 23.029 1.00 39.97 262 ASN A N 1
ATOM 2087 C CA . ASN A 1 262 ? -19.002 -12.375 22.895 1.00 39.97 262 ASN A CA 1
ATOM 2088 C C . ASN A 1 262 ? -19.626 -11.520 21.782 1.00 39.97 262 ASN A C 1
ATOM 2090 O O . ASN A 1 262 ? -20.237 -10.495 22.057 1.00 39.97 262 ASN A O 1
ATOM 2094 N N . ASN A 1 263 ? -19.552 -11.992 20.541 1.00 40.19 263 ASN A N 1
ATOM 2095 C CA . ASN A 1 263 ? -20.612 -11.758 19.571 1.00 40.19 263 ASN A CA 1
ATOM 2096 C C . ASN A 1 263 ? -21.520 -12.986 19.659 1.00 40.19 263 ASN A C 1
ATOM 2098 O O . ASN A 1 263 ? -21.135 -14.089 19.278 1.00 40.19 263 ASN A O 1
ATOM 2102 N N . GLY A 1 264 ? -22.655 -12.802 20.336 1.00 39.12 264 GLY A N 1
ATOM 2103 C CA . GLY A 1 264 ? -23.462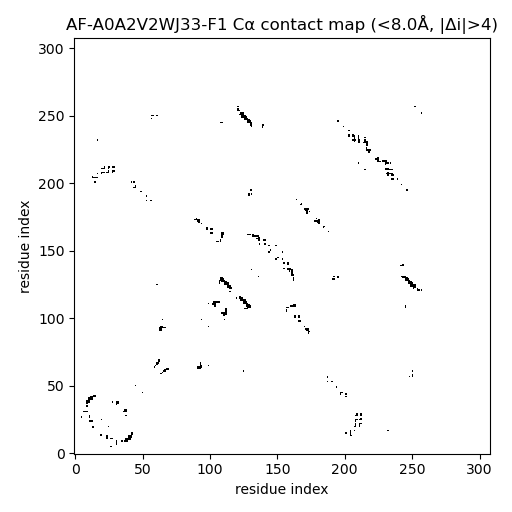 -13.868 20.918 1.00 39.12 264 GLY A CA 1
ATOM 2104 C C . GLY A 1 264 ? -23.830 -15.002 19.964 1.00 39.12 264 GLY A C 1
ATOM 2105 O O . GLY A 1 264 ? -24.420 -14.762 18.925 1.00 39.12 264 GLY A O 1
ATOM 2106 N N . VAL A 1 265 ? -23.526 -16.232 20.385 1.00 27.27 265 VAL A N 1
ATOM 2107 C CA . VAL A 1 265 ? -24.460 -17.358 20.572 1.00 27.27 265 VAL A CA 1
ATOM 2108 C C . VAL A 1 265 ? -23.825 -18.268 21.633 1.00 27.27 265 VAL A C 1
ATOM 2110 O O . VAL A 1 265 ? -22.642 -18.605 21.567 1.00 27.27 265 VAL A O 1
ATOM 2113 N N . GLU A 1 266 ? -24.600 -18.636 22.652 1.00 26.83 266 GLU A N 1
ATOM 2114 C CA . GLU A 1 266 ? -24.188 -19.532 23.734 1.00 26.83 266 GLU A CA 1
ATOM 2115 C C . GLU A 1 266 ? -23.819 -20.924 23.192 1.00 26.83 266 GLU A C 1
ATOM 2117 O O . GLU 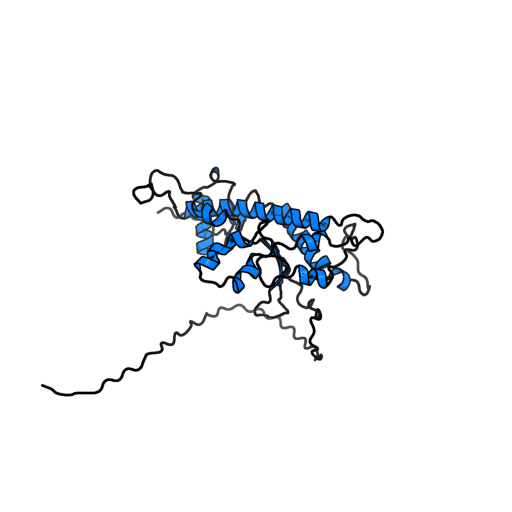A 1 266 ? -24.659 -21.625 22.629 1.00 26.83 266 GLU A O 1
ATOM 2122 N N . ILE A 1 267 ? -22.580 -21.378 23.415 1.00 33.34 267 ILE A N 1
ATOM 2123 C CA . ILE A 1 267 ? -22.223 -22.793 23.237 1.00 33.34 267 ILE A CA 1
ATOM 2124 C C . ILE A 1 267 ? -21.636 -23.330 24.542 1.00 33.34 267 ILE A C 1
ATOM 2126 O O . ILE A 1 267 ? -20.536 -22.945 24.973 1.00 33.34 267 ILE A O 1
ATOM 2130 N N . LYS A 1 268 ? -22.425 -24.226 25.154 1.00 28.12 268 LYS A N 1
ATOM 2131 C CA . LYS A 1 268 ? -22.141 -25.025 26.354 1.00 28.12 268 LYS A CA 1
ATOM 2132 C C . LYS A 1 268 ? -20.731 -25.617 26.318 1.00 28.12 268 LYS A C 1
ATOM 2134 O O . LYS A 1 268 ? -20.325 -26.250 25.347 1.00 28.12 268 LYS A O 1
ATOM 2139 N N . LYS A 1 269 ? -20.011 -25.444 27.428 1.00 28.91 269 LYS A N 1
ATOM 2140 C CA . LYS A 1 269 ? -18.693 -26.033 27.691 1.00 28.91 269 LYS A CA 1
ATOM 2141 C C . LYS A 1 269 ? -18.736 -27.563 27.564 1.00 28.91 269 LYS A C 1
ATOM 2143 O O . LYS A 1 269 ? -19.558 -28.208 28.213 1.00 28.91 269 LYS A O 1
ATOM 2148 N N . ARG A 1 270 ? -17.771 -28.146 26.847 1.00 25.39 270 ARG A N 1
ATOM 2149 C CA . ARG A 1 270 ? -17.220 -29.473 27.163 1.00 25.39 270 ARG A CA 1
ATOM 2150 C C . ARG A 1 270 ? -15.695 -29.420 27.134 1.00 25.39 270 ARG A C 1
ATOM 2152 O O . ARG A 1 270 ? -15.104 -28.585 26.463 1.00 25.39 270 ARG A O 1
ATOM 2159 N N . ALA A 1 271 ? -15.125 -30.243 28.000 1.00 28.00 271 ALA A N 1
ATOM 2160 C CA . ALA A 1 271 ? -13.827 -30.094 28.627 1.00 28.00 271 ALA A CA 1
ATOM 2161 C C . ALA A 1 271 ? -12.610 -30.334 27.720 1.00 28.00 271 ALA A C 1
ATOM 2163 O O . ALA A 1 271 ? -12.667 -31.077 26.744 1.00 28.00 271 ALA A O 1
ATOM 2164 N N . LEU A 1 272 ? -11.508 -29.719 28.161 1.00 27.19 272 LEU A N 1
ATOM 2165 C CA . LEU A 1 272 ? -10.102 -30.079 27.973 1.00 27.19 272 LEU A CA 1
ATOM 2166 C C . LEU A 1 272 ? -9.838 -31.513 27.481 1.00 27.19 272 LEU A C 1
ATOM 2168 O O . LEU A 1 272 ? -10.163 -32.485 28.160 1.00 27.19 272 LEU A O 1
ATOM 2172 N N . CYS A 1 273 ? -9.067 -31.621 26.398 1.00 22.95 273 CYS A N 1
ATOM 2173 C CA . CYS A 1 273 ? -8.137 -32.729 26.211 1.00 22.95 273 CYS A CA 1
ATOM 2174 C C . CYS A 1 273 ? -6.794 -32.164 25.731 1.00 22.95 273 CYS A C 1
ATOM 2176 O O . CYS A 1 273 ? -6.628 -31.813 24.565 1.00 22.95 273 CYS A O 1
ATOM 2178 N N . LEU A 1 274 ? -5.842 -32.045 26.661 1.00 23.64 274 LEU A N 1
ATOM 2179 C CA . LEU A 1 274 ? -4.429 -31.896 26.336 1.00 23.64 274 LEU A CA 1
ATOM 2180 C C . LEU A 1 274 ? -3.958 -33.168 25.622 1.00 23.64 274 LEU A C 1
ATOM 2182 O O . LEU A 1 274 ? -3.961 -34.244 26.219 1.00 23.64 274 LEU A O 1
ATOM 2186 N N . LYS A 1 275 ? -3.463 -33.031 24.393 1.00 23.06 275 LYS A N 1
ATOM 2187 C CA . LYS A 1 275 ? -2.422 -33.917 23.864 1.00 23.06 275 LYS A CA 1
ATOM 2188 C C . LYS A 1 275 ? -1.342 -33.081 23.194 1.00 23.06 275 LYS A C 1
ATOM 2190 O O . LYS A 1 275 ? -1.475 -32.644 22.058 1.00 23.06 275 LYS A O 1
ATOM 2195 N N . SER A 1 276 ? -0.253 -32.894 23.928 1.00 23.95 276 SER A N 1
ATOM 2196 C CA . SER A 1 276 ? 1.062 -32.622 23.367 1.00 23.95 276 SER A CA 1
ATOM 2197 C C . SER A 1 276 ? 1.491 -33.815 22.512 1.00 23.95 276 SER A C 1
ATOM 2199 O O . SER A 1 276 ? 1.614 -34.923 23.036 1.00 23.95 276 SER A O 1
ATOM 2201 N N . VAL A 1 277 ? 1.765 -33.602 21.227 1.00 22.77 277 VAL A N 1
ATOM 2202 C CA . VAL A 1 277 ? 2.586 -34.527 20.440 1.00 22.77 277 VAL A CA 1
ATOM 2203 C C . VAL A 1 277 ? 3.610 -33.706 19.671 1.00 22.77 277 VAL A C 1
ATOM 2205 O O . VAL A 1 277 ? 3.312 -33.065 18.670 1.00 22.77 277 VAL A O 1
ATOM 2208 N N . TRP A 1 278 ? 4.836 -33.725 20.185 1.00 21.95 278 TRP A N 1
ATOM 2209 C CA . TRP A 1 278 ? 6.031 -33.500 19.388 1.00 21.95 278 TRP A CA 1
ATOM 2210 C C . TRP A 1 278 ? 6.165 -34.637 18.371 1.00 21.95 278 TRP A C 1
ATOM 2212 O O . TRP A 1 278 ? 6.117 -35.804 18.752 1.00 21.95 278 TRP A O 1
ATOM 2222 N N . SER A 1 279 ? 6.419 -34.313 17.105 1.00 24.23 279 SER A N 1
ATOM 2223 C CA . SER A 1 279 ? 7.074 -35.247 16.189 1.00 24.23 279 SER A CA 1
ATOM 2224 C C . SER A 1 279 ? 7.893 -34.483 15.154 1.00 24.23 279 SER A C 1
ATOM 2226 O O . SER A 1 279 ? 7.363 -33.733 14.337 1.00 24.23 279 SER A O 1
ATOM 2228 N N . LYS A 1 280 ? 9.213 -34.679 15.218 1.00 26.70 280 LYS A N 1
ATOM 2229 C CA . LYS A 1 280 ? 10.131 -34.458 14.102 1.00 26.70 280 LYS A CA 1
ATOM 2230 C C . LYS A 1 280 ? 9.957 -35.628 13.135 1.00 26.70 280 LYS A C 1
ATOM 2232 O O . LYS A 1 280 ? 10.203 -36.759 13.537 1.00 26.70 280 LYS A O 1
ATOM 2237 N N . SER A 1 281 ? 9.655 -35.361 11.867 1.00 24.97 281 SER A N 1
ATOM 2238 C CA . SER A 1 281 ? 10.127 -36.218 10.774 1.00 24.97 281 SER A CA 1
ATOM 2239 C C . SER A 1 281 ? 10.088 -35.488 9.437 1.00 24.97 281 SER A C 1
ATOM 2241 O O . SER A 1 281 ? 9.037 -35.128 8.920 1.00 24.97 281 SER A O 1
ATOM 2243 N N . THR A 1 282 ? 11.276 -35.335 8.868 1.00 26.98 282 THR A N 1
ATOM 2244 C CA . THR A 1 282 ? 11.563 -35.331 7.433 1.00 26.98 282 THR A CA 1
ATOM 2245 C C . THR A 1 282 ? 10.784 -36.416 6.683 1.00 26.98 282 THR A C 1
ATOM 2247 O O . THR A 1 282 ? 10.810 -37.564 7.120 1.00 26.98 282 THR A O 1
ATOM 2250 N N . ALA A 1 283 ? 10.158 -36.067 5.554 1.00 26.31 283 ALA A N 1
ATOM 2251 C CA . ALA A 1 283 ? 10.195 -36.794 4.274 1.00 26.31 283 ALA A CA 1
ATOM 2252 C C . ALA A 1 283 ? 9.055 -36.338 3.342 1.00 26.31 283 ALA A C 1
ATOM 2254 O O . ALA A 1 283 ? 7.876 -36.534 3.610 1.00 26.31 283 ALA A O 1
ATOM 2255 N N . THR A 1 284 ? 9.466 -35.741 2.228 1.00 28.92 284 THR A N 1
ATOM 2256 C CA . THR A 1 284 ? 8.920 -35.825 0.868 1.00 28.92 284 THR A CA 1
ATOM 2257 C C . THR A 1 284 ? 7.621 -36.626 0.676 1.00 28.92 284 THR A C 1
ATOM 2259 O O . THR A 1 284 ? 7.647 -37.853 0.729 1.00 28.92 284 THR A O 1
ATOM 2262 N N . GLN A 1 285 ? 6.530 -35.972 0.257 1.00 26.27 285 GLN A N 1
ATOM 2263 C CA . GLN A 1 285 ? 5.514 -36.635 -0.570 1.00 26.27 285 GLN A CA 1
ATOM 2264 C C . GLN A 1 285 ? 4.704 -35.662 -1.439 1.00 26.27 285 GLN A C 1
ATOM 2266 O O . GLN A 1 285 ? 4.528 -34.490 -1.130 1.00 26.27 285 GLN A O 1
ATOM 2271 N N . ARG A 1 286 ? 4.329 -36.186 -2.607 1.00 25.80 286 ARG A N 1
ATOM 2272 C CA . ARG A 1 286 ? 3.969 -35.511 -3.858 1.00 25.80 286 ARG A CA 1
ATOM 2273 C C . ARG A 1 286 ? 2.548 -34.935 -3.848 1.00 25.80 286 ARG A C 1
ATOM 2275 O O . ARG A 1 286 ? 1.642 -35.530 -3.279 1.00 25.80 286 ARG A O 1
ATOM 2282 N N . CYS A 1 287 ? 2.354 -33.851 -4.601 1.00 22.88 287 CYS A N 1
ATOM 2283 C CA . CYS A 1 287 ? 1.040 -33.338 -5.001 1.00 22.88 287 CYS A CA 1
ATOM 2284 C C . CYS A 1 287 ? 0.291 -34.348 -5.896 1.00 22.88 287 CYS A C 1
ATOM 2286 O O . CYS A 1 287 ? 0.881 -34.819 -6.876 1.00 22.88 287 CYS A O 1
ATOM 2288 N N . PRO A 1 288 ? -0.999 -34.644 -5.651 1.00 31.08 288 PRO A N 1
ATOM 2289 C CA . PRO A 1 288 ? -1.833 -35.331 -6.624 1.00 31.08 288 PRO A CA 1
ATOM 2290 C C . PRO A 1 288 ? -2.464 -34.333 -7.610 1.00 31.08 288 PRO A C 1
ATOM 2292 O O . PRO A 1 288 ? -3.095 -33.348 -7.233 1.00 31.08 288 PRO A O 1
ATOM 2295 N N . ARG A 1 289 ? -2.260 -34.623 -8.899 1.00 27.53 289 ARG A N 1
ATOM 2296 C CA . ARG A 1 289 ? -2.871 -33.985 -10.075 1.00 27.53 289 ARG A CA 1
ATOM 2297 C C . ARG A 1 289 ? -4.400 -34.109 -10.031 1.00 27.53 289 ARG A C 1
ATOM 2299 O O . ARG A 1 289 ? -4.918 -35.204 -9.830 1.00 27.53 289 ARG A O 1
ATOM 2306 N N . ALA A 1 290 ? -5.094 -33.006 -10.301 1.00 30.20 290 ALA A N 1
ATOM 2307 C CA . ALA A 1 290 ? -6.537 -32.962 -10.512 1.00 30.20 290 ALA A CA 1
ATOM 2308 C C . ALA A 1 290 ? -6.944 -33.740 -11.779 1.00 30.20 290 ALA A C 1
ATOM 2310 O O . ALA A 1 290 ? -6.349 -33.566 -12.845 1.00 30.20 290 ALA A O 1
ATOM 2311 N N . ALA A 1 291 ? -7.963 -34.590 -11.649 1.00 30.09 291 ALA A N 1
ATOM 2312 C CA . ALA A 1 291 ? -8.625 -35.269 -12.754 1.00 30.09 291 ALA A CA 1
ATOM 2313 C C . ALA A 1 291 ? -9.678 -34.339 -13.376 1.00 30.09 291 ALA A C 1
ATOM 2315 O O . ALA A 1 291 ? -10.571 -33.846 -12.690 1.00 30.09 291 ALA A O 1
ATOM 2316 N N . ILE A 1 292 ? -9.556 -34.107 -14.682 1.00 29.86 292 ILE A N 1
ATOM 2317 C CA . ILE A 1 292 ? -10.545 -33.422 -15.516 1.00 29.86 292 ILE A CA 1
ATOM 2318 C C . ILE A 1 292 ? -11.535 -34.484 -16.000 1.00 29.86 292 ILE A C 1
ATOM 2320 O O . ILE A 1 292 ? -11.143 -35.433 -16.677 1.00 29.86 292 ILE A O 1
ATOM 2324 N N . THR A 1 293 ? -12.812 -34.329 -15.655 1.00 30.70 293 THR A N 1
ATOM 2325 C CA . THR A 1 293 ? -13.904 -35.169 -16.165 1.00 30.70 293 THR A CA 1
ATOM 2326 C C . THR A 1 293 ? -14.573 -34.438 -17.328 1.00 30.70 293 THR A C 1
ATOM 2328 O O . THR A 1 293 ? -15.291 -33.462 -17.120 1.00 30.70 293 THR A O 1
ATOM 2331 N N . GLU A 1 294 ? -14.321 -34.889 -18.558 1.00 30.38 294 GLU A N 1
ATOM 2332 C CA . GLU A 1 294 ? -15.031 -34.437 -19.758 1.00 30.38 294 GLU A CA 1
ATOM 2333 C C . GLU A 1 294 ? -16.447 -35.033 -19.800 1.00 30.38 294 GLU A C 1
ATOM 2335 O O . GLU A 1 294 ? -16.635 -36.246 -19.914 1.00 30.38 294 GLU A O 1
ATOM 2340 N N . GLY A 1 295 ? -17.464 -34.172 -19.752 1.00 27.39 295 GLY A N 1
ATOM 2341 C CA . GLY A 1 295 ? -18.841 -34.524 -20.089 1.00 27.39 295 GLY A CA 1
ATOM 2342 C C . GLY A 1 295 ? -19.052 -34.460 -21.601 1.00 27.39 295 GLY A C 1
ATOM 2343 O O . GLY A 1 295 ? -19.102 -33.372 -22.172 1.00 27.39 295 GLY A O 1
ATOM 2344 N N . ARG A 1 296 ? -19.199 -35.614 -22.266 1.00 31.06 296 ARG A N 1
ATOM 2345 C CA . ARG A 1 296 ? -19.526 -35.682 -23.700 1.00 31.06 296 ARG A CA 1
ATOM 2346 C C . ARG A 1 296 ? -21.018 -35.905 -23.937 1.00 31.06 296 ARG A C 1
ATOM 2348 O O . ARG A 1 296 ? -21.624 -36.869 -23.477 1.00 31.06 296 ARG A O 1
ATOM 2355 N N . HIS A 1 297 ? -21.574 -34.977 -24.708 1.00 32.09 297 HIS A N 1
ATOM 2356 C CA . HIS A 1 297 ? -22.938 -34.920 -25.209 1.00 32.09 297 HIS A CA 1
ATOM 2357 C C . HIS A 1 297 ? -23.380 -36.166 -25.995 1.00 32.09 297 HIS A C 1
ATOM 2359 O O . HIS A 1 297 ? -22.688 -36.661 -26.883 1.00 32.09 297 HIS A O 1
ATOM 2365 N N . ARG A 1 298 ? -24.632 -36.563 -25.736 1.00 31.81 298 ARG A N 1
ATOM 2366 C CA . ARG A 1 298 ? -25.476 -37.410 -26.585 1.00 31.81 298 ARG A CA 1
ATOM 2367 C C . ARG A 1 298 ? -25.682 -36.777 -27.968 1.00 31.81 298 ARG A C 1
ATOM 2369 O O . ARG A 1 298 ? -26.251 -35.693 -28.055 1.00 31.81 298 ARG A O 1
ATOM 2376 N N . ARG A 1 299 ? -25.391 -37.516 -29.040 1.00 33.25 299 ARG A N 1
ATOM 2377 C CA . ARG A 1 299 ? -26.144 -37.452 -30.307 1.00 33.25 299 ARG A CA 1
ATOM 2378 C C . ARG A 1 299 ? -26.209 -38.846 -30.920 1.00 33.25 299 ARG A C 1
ATOM 2380 O O . ARG A 1 299 ? -25.199 -39.396 -31.340 1.00 33.25 299 ARG A O 1
ATOM 2387 N N . GLY A 1 300 ? -27.415 -39.404 -30.948 1.00 29.98 300 GLY A N 1
ATOM 2388 C CA . GLY A 1 300 ? -27.727 -40.600 -31.714 1.00 29.98 300 GLY A CA 1
ATOM 2389 C C . GLY A 1 300 ? -27.923 -40.265 -33.191 1.00 29.98 300 GLY A C 1
ATOM 2390 O O . GLY A 1 300 ? -28.540 -39.254 -33.523 1.00 29.98 300 GLY A O 1
ATOM 2391 N N . LYS A 1 301 ? -27.443 -41.146 -34.066 1.00 32.81 301 LYS A N 1
ATOM 2392 C CA . LYS A 1 301 ? -27.948 -41.318 -35.430 1.00 32.81 301 LYS A CA 1
ATOM 2393 C C . LYS A 1 301 ? -27.980 -42.812 -35.749 1.00 32.81 301 LYS A C 1
ATOM 2395 O O . LYS A 1 301 ? -27.010 -43.524 -35.514 1.00 32.81 301 LYS A O 1
ATOM 2400 N N . ARG A 1 302 ? -29.147 -43.257 -36.218 1.00 32.25 302 ARG A N 1
ATOM 2401 C CA . ARG A 1 302 ? -29.445 -44.585 -36.769 1.00 32.25 302 ARG A CA 1
ATOM 2402 C C . ARG A 1 302 ? -29.154 -44.597 -38.275 1.00 32.25 302 ARG A C 1
ATOM 2404 O O . ARG A 1 302 ? -29.384 -43.571 -38.906 1.00 32.25 302 ARG A O 1
ATOM 2411 N N . GLY A 1 303 ? -28.834 -45.788 -38.795 1.00 28.53 303 GLY A N 1
ATOM 2412 C CA . GLY A 1 303 ? -29.108 -46.257 -40.170 1.00 28.53 303 GLY A CA 1
ATOM 2413 C C . GLY A 1 303 ? -28.143 -45.742 -41.247 1.00 28.53 303 GLY A C 1
ATOM 2414 O O . GLY A 1 303 ? -27.783 -44.578 -41.219 1.00 28.53 303 GLY A O 1
ATOM 2415 N N . CYS A 1 304 ? -27.666 -46.515 -42.225 1.00 30.17 304 CYS A N 1
ATOM 2416 C CA . CYS A 1 304 ? -28.051 -47.832 -42.739 1.00 30.17 304 CYS A CA 1
ATOM 2417 C C . CYS A 1 304 ? -26.846 -48.512 -43.421 1.00 30.17 304 CYS A C 1
ATOM 2419 O O . CYS A 1 304 ? -25.925 -47.844 -43.887 1.00 30.17 304 CYS A O 1
ATOM 2421 N N . ASN A 1 305 ? -26.914 -49.843 -43.498 1.00 31.02 305 ASN A N 1
ATOM 2422 C CA . ASN A 1 305 ? -26.095 -50.719 -44.337 1.00 31.02 305 ASN A CA 1
ATOM 2423 C C . ASN A 1 305 ? -26.378 -50.509 -45.837 1.00 31.02 305 ASN A C 1
ATOM 2425 O O . ASN A 1 305 ? -27.542 -50.378 -46.207 1.00 31.02 305 ASN A O 1
ATOM 2429 N N . HIS A 1 306 ? -25.342 -50.590 -46.678 1.00 30.42 306 HIS A N 1
ATOM 2430 C CA . HIS A 1 306 ? -25.189 -51.634 -47.709 1.00 30.42 306 HIS A CA 1
ATOM 2431 C C . HIS A 1 306 ? -23.848 -51.497 -48.462 1.00 30.42 306 HIS A C 1
ATOM 2433 O O . HIS A 1 306 ? -23.525 -50.440 -48.990 1.00 30.42 306 HIS A O 1
ATOM 2439 N N . SER A 1 307 ? -23.094 -52.601 -48.477 1.00 31.20 307 SER A N 1
ATOM 2440 C CA . SER A 1 307 ? -22.040 -52.988 -49.437 1.00 31.20 307 SER A CA 1
ATOM 2441 C C . SER A 1 307 ? -22.654 -53.319 -50.814 1.00 31.20 307 SER A C 1
ATOM 2443 O O . SER A 1 307 ? -23.875 -53.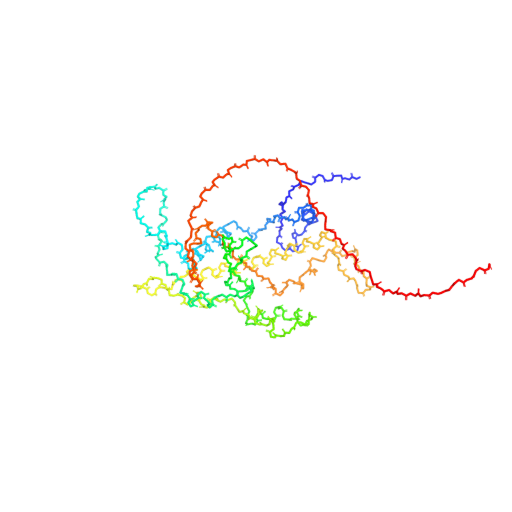511 -50.857 1.00 31.20 307 SER A O 1
ATOM 2445 N N . PRO A 1 308 ? -21.881 -53.488 -51.908 1.00 45.00 308 PRO A N 1
ATOM 2446 C CA . PRO A 1 308 ? -20.420 -53.619 -52.025 1.00 45.00 308 PRO A CA 1
ATOM 2447 C C . PRO A 1 308 ? -19.691 -52.431 -52.660 1.00 45.00 308 PRO A C 1
ATOM 2449 O O . PRO A 1 308 ? -20.285 -51.727 -53.503 1.00 45.00 308 PRO A O 1
#

Foldseek 3Di:
DDPPPDDLALEAEFEFDLVRADLVSLQVNVCSCVVPVHGHYDYPLDDPVLVVVLLVLLCCCCCVANLVVVVVVPPDDDDDDDDPPDPDPDRFDYHDPVLQVVQDAPDQAAGWDWDADPVGDLFIKTKGKAFDADQFQCVLCVVVCVVVVHDCVPCVSRRRDHHPLVSQQPDAGPCPPDRDRPCSSVVNVVSQVSVLVSVLSVVLSSQLSNQQNVQAADADPVGDHDPPGHTPSCPCVVVRVSRSDMDMDIDGDPRPPPPDPDPDDDDDDDDDDDDDDDDDDDDDDDDDDDDDDDDDDDDDDDDDDDDD

Secondary structure (DSSP, 8-state):
---------SEEE--SSGGG--HHHHHHHHHHHHHHS--EEE-TT--HHHHHHHHHHHHHIIIIIIS-HHHHT-S-----------S----PPPPPHHHHHHHB-SSSSSEEEEE--TT-GGGPEEEEEEE---S-THHHHHHHHHHTT--HHHHHHHHSPPP-HHHHHTPPPS-TTS-----HHHHHHHHHHHHHHHHHHHHHHHHHHHHHHTT--PBPTTSSB-TTS---TTTTHHHHTT---EEEEEE-PPTT-------S---------------------PPPPPPP---PPP----------

Radius of gyration: 27.58 Å; Cα contacts (8 Å, |Δi|>4): 316; chains: 1; bounding box: 59×71×94 Å

Nearest PDB structures (foldseek):
  3mk7-assembly3_G  TM=4.216E-01  e=6.204E+00  Stutzerimonas stutzeri
  5esr-assembly1_A-2  TM=2.100E-01  e=8.097E-01  Caulobacter vibrioides CB15
  4iru-assembly2_C  TM=1.409E-01  e=7.019E+00  Legionella pneumophila subsp. pneumophila str. Philadelphia 1